Protein AF-X0X929-F1 (afdb_monomer_lite)

Sequence (253 aa):
LTIEPGTTLLMPEDGYFKVNGGGLIAQGTPSQPITFTRASAQPWGRIYYEANVDPSSHLSHVNLLGAGGPDGSLTISDVELGIMLDNLTITDNPNSAGVFTRSPFMQLRDSRIENNQEGVHFNLGGGGQLRRNIIQNNPVGGVLVTSNNPDTCVDAIGNYWGSPDGPVDSSNVEDACFNATTNAGGGDSVSDDVLYYPWLPNEFGILNDRSSLSPEPYWVPADGVHTATLIITARDGQGNPLQGKEIQIETNI

Structure (mmCIF, N/CA/C/O backbone):
data_AF-X0X929-F1
#
_entry.id   AF-X0X929-F1
#
loop_
_atom_site.group_PDB
_atom_site.id
_atom_site.type_symbol
_atom_site.label_atom_id
_atom_site.label_alt_id
_atom_site.label_comp_id
_atom_site.label_asym_id
_atom_site.label_entity_id
_atom_site.label_seq_id
_atom_site.pdbx_PDB_ins_code
_atom_site.Cartn_x
_atom_site.Cartn_y
_atom_site.Cartn_z
_atom_site.occupancy
_atom_site.B_iso_or_equiv
_atom_site.auth_seq_id
_atom_site.auth_comp_id
_atom_site.auth_asym_id
_atom_site.auth_atom_id
_atom_site.pdbx_PDB_model_num
ATOM 1 N N . LEU A 1 1 ? -6.144 7.667 19.070 1.00 93.94 1 LEU A N 1
ATOM 2 C CA . LEU A 1 1 ? -7.171 6.615 19.218 1.00 93.94 1 LEU A CA 1
ATOM 3 C C . LEU A 1 1 ? -6.486 5.267 19.101 1.00 93.94 1 LEU A C 1
ATOM 5 O O . LEU A 1 1 ? -5.692 5.096 18.186 1.00 93.94 1 LEU A O 1
ATOM 9 N N . THR A 1 2 ? -6.817 4.334 19.988 1.00 96.56 2 THR A N 1
ATOM 10 C CA . THR A 1 2 ? -6.406 2.930 19.874 1.00 96.56 2 THR A CA 1
ATOM 11 C C . THR A 1 2 ? -7.648 2.087 19.628 1.00 96.56 2 THR A C 1
ATOM 13 O O . THR A 1 2 ? -8.654 2.287 20.309 1.00 96.56 2 THR A O 1
ATOM 16 N N . ILE A 1 3 ? -7.594 1.185 18.651 1.00 97.44 3 ILE A N 1
ATOM 17 C CA . ILE A 1 3 ? -8.677 0.248 18.337 1.00 97.44 3 ILE A CA 1
ATOM 18 C C . ILE A 1 3 ? -8.257 -1.144 18.803 1.00 97.44 3 ILE A C 1
ATOM 20 O O . ILE A 1 3 ? -7.147 -1.586 18.517 1.00 97.44 3 ILE A O 1
ATOM 24 N N . GLU A 1 4 ? -9.141 -1.827 19.528 1.00 97.38 4 GLU A N 1
ATOM 25 C CA . GLU A 1 4 ? -8.857 -3.161 20.054 1.00 97.38 4 GLU A CA 1
ATOM 26 C C . GLU A 1 4 ? -8.843 -4.224 18.935 1.00 97.38 4 GLU A C 1
ATOM 28 O O . GLU A 1 4 ? -9.673 -4.155 18.017 1.00 97.38 4 GLU A O 1
ATOM 33 N N . PRO A 1 5 ? -7.953 -5.235 19.007 1.00 98.25 5 PRO A N 1
ATOM 34 C CA . PRO A 1 5 ? -7.945 -6.367 18.081 1.00 98.25 5 PRO A CA 1
ATOM 35 C C . PRO A 1 5 ? -9.324 -7.023 17.920 1.00 98.25 5 PRO A C 1
ATOM 37 O O . PRO A 1 5 ? -10.070 -7.182 18.884 1.00 98.25 5 PRO A O 1
ATOM 40 N N . GLY A 1 6 ? -9.659 -7.448 16.701 1.00 97.94 6 GLY A N 1
ATOM 41 C CA . GLY A 1 6 ? -10.940 -8.096 16.393 1.00 97.94 6 GLY A CA 1
ATOM 42 C C . GLY A 1 6 ? -12.131 -7.142 16.246 1.00 97.94 6 GLY A C 1
ATOM 43 O O . GLY A 1 6 ? -13.239 -7.592 15.951 1.00 97.94 6 GLY A O 1
ATOM 44 N N . THR A 1 7 ? -11.931 -5.833 16.421 1.00 98.75 7 THR A N 1
ATOM 45 C CA . THR A 1 7 ? -12.985 -4.835 16.203 1.00 98.75 7 THR A CA 1
ATOM 46 C C . THR A 1 7 ? -13.370 -4.763 14.725 1.00 98.75 7 THR A C 1
ATOM 48 O O . THR A 1 7 ? -12.508 -4.682 13.850 1.00 98.75 7 THR A O 1
ATOM 51 N N . THR A 1 8 ? -14.675 -4.727 14.441 1.00 98.62 8 THR A N 1
ATOM 52 C CA . THR A 1 8 ? -15.212 -4.393 13.113 1.00 98.62 8 THR A CA 1
ATOM 53 C C . THR A 1 8 ? -15.877 -3.022 13.156 1.00 98.62 8 THR A C 1
ATOM 55 O O . THR A 1 8 ? -16.805 -2.804 13.933 1.00 98.62 8 THR A O 1
ATOM 58 N N . LEU A 1 9 ? -15.415 -2.106 12.310 1.00 98.31 9 LEU A N 1
ATOM 59 C CA . LEU A 1 9 ? -15.978 -0.778 12.115 1.00 98.31 9 LEU A CA 1
ATOM 60 C C . LEU A 1 9 ? -16.815 -0.770 10.834 1.00 98.31 9 LEU A C 1
ATOM 62 O O . LEU A 1 9 ? -16.290 -0.958 9.735 1.00 98.31 9 LEU A O 1
ATOM 66 N N . LEU A 1 10 ? -18.122 -0.547 10.994 1.00 98.06 10 LEU A N 1
ATOM 67 C CA . LEU A 1 10 ? -19.057 -0.361 9.887 1.00 98.06 10 LEU A CA 1
ATOM 68 C C . LEU A 1 10 ? -19.089 1.118 9.500 1.00 98.06 10 LEU A C 1
ATOM 70 O O . LEU A 1 10 ? -19.590 1.960 10.247 1.00 98.06 10 LEU A O 1
ATOM 74 N N . MET A 1 11 ? -18.546 1.418 8.329 1.00 97.50 11 MET A N 1
ATOM 75 C CA . MET A 1 11 ? -18.397 2.768 7.806 1.00 97.50 11 MET A CA 1
ATOM 76 C C . MET A 1 11 ? -19.621 3.125 6.951 1.00 97.50 11 MET A C 1
ATOM 78 O O . MET A 1 11 ? -19.975 2.350 6.056 1.00 97.50 11 MET A O 1
ATOM 82 N N . PRO A 1 12 ? -20.303 4.258 7.205 1.00 96.94 12 PRO A N 1
ATOM 83 C CA . PRO A 1 12 ? -21.406 4.685 6.352 1.00 96.94 12 PRO A CA 1
ATOM 84 C C . PRO A 1 12 ? -20.899 5.028 4.944 1.00 96.94 12 PRO A C 1
ATOM 86 O O . PRO A 1 12 ? -19.705 5.258 4.750 1.00 96.94 12 PRO A O 1
ATOM 89 N N . GLU A 1 13 ? -21.819 5.080 3.981 1.00 96.12 13 GLU A N 1
ATOM 90 C CA . GLU A 1 13 ? -21.549 5.586 2.628 1.00 96.12 13 GLU A CA 1
ATOM 91 C C . GLU A 1 13 ? -20.819 6.934 2.703 1.00 96.12 13 GLU A C 1
ATOM 93 O O . GLU A 1 13 ? -21.198 7.798 3.499 1.00 96.12 13 GLU A O 1
ATOM 98 N N . ASP A 1 14 ? -19.719 7.053 1.955 1.00 94.25 14 ASP A N 1
ATOM 99 C CA . ASP A 1 14 ? -18.791 8.199 1.943 1.00 94.25 14 ASP A CA 1
ATOM 100 C C . ASP A 1 14 ? -18.163 8.583 3.300 1.00 94.25 14 ASP A C 1
ATOM 102 O O . ASP A 1 14 ? -17.361 9.517 3.395 1.00 94.25 14 ASP A O 1
ATOM 106 N N . GLY A 1 15 ? -18.463 7.845 4.370 1.00 96.06 15 GLY A N 1
ATOM 107 C CA . GLY A 1 15 ? -17.879 8.042 5.686 1.00 96.06 15 GLY A CA 1
ATOM 108 C C . GLY A 1 15 ? -16.388 7.741 5.669 1.00 96.06 15 GLY A C 1
ATOM 109 O O . GLY A 1 15 ? -15.966 6.676 5.220 1.00 96.06 15 GLY A O 1
ATOM 110 N N . TYR A 1 16 ? -15.576 8.656 6.191 1.00 95.50 16 TYR A N 1
ATOM 111 C CA . TYR A 1 16 ? -14.126 8.494 6.257 1.00 95.50 16 TYR A CA 1
ATOM 112 C C . TYR A 1 16 ? -13.598 8.748 7.667 1.00 95.50 16 TYR A C 1
ATOM 114 O O . TYR A 1 16 ? -14.178 9.497 8.454 1.00 95.50 16 TYR A O 1
ATOM 122 N N . PHE A 1 17 ? -12.475 8.110 7.981 1.00 94.56 17 PHE A N 1
ATOM 123 C CA . PHE A 1 17 ? -11.756 8.286 9.234 1.00 94.56 17 PHE A CA 1
ATOM 124 C C . PHE A 1 17 ? -10.570 9.219 8.986 1.00 94.56 17 PHE A C 1
ATOM 126 O O . PHE A 1 17 ? -9.640 8.844 8.279 1.00 94.56 17 PHE A O 1
ATOM 133 N N . LYS A 1 18 ? -10.592 10.438 9.535 1.00 95.00 18 LYS A N 1
ATOM 134 C CA . LYS A 1 18 ? -9.512 11.420 9.352 1.00 95.00 18 LYS A CA 1
ATOM 135 C C . LYS A 1 18 ? -8.637 11.522 10.597 1.00 95.00 18 LYS A C 1
ATOM 137 O O . LYS A 1 18 ? -9.145 11.789 11.683 1.00 95.00 18 LYS A O 1
ATOM 142 N N . VAL A 1 19 ? -7.330 11.375 10.413 1.00 94.56 19 VAL A N 1
ATOM 143 C CA . VAL A 1 19 ? -6.293 11.654 11.408 1.00 94.56 19 VAL A CA 1
ATOM 144 C C . VAL A 1 19 ? -5.600 12.943 10.982 1.00 94.56 19 VAL A C 1
ATOM 146 O O . VAL A 1 19 ? -4.870 12.961 10.000 1.00 94.56 19 VAL A O 1
ATOM 149 N N . ASN A 1 20 ? -5.886 14.032 11.688 1.00 91.12 20 ASN A N 1
ATOM 150 C CA . ASN A 1 20 ? -5.292 15.349 11.464 1.00 91.12 20 ASN A CA 1
ATOM 151 C C . ASN A 1 20 ? -4.931 15.923 12.831 1.00 91.12 20 ASN A C 1
ATOM 153 O O . ASN A 1 20 ? -5.806 16.406 13.557 1.00 91.12 20 ASN A O 1
ATOM 157 N N . GLY A 1 21 ? -3.665 15.765 13.211 1.00 84.94 21 GLY A N 1
ATOM 158 C CA . GLY A 1 21 ? -3.243 15.845 14.604 1.00 84.94 21 GLY A CA 1
ATOM 159 C C . GLY A 1 21 ? -3.587 14.583 15.411 1.00 84.94 21 GLY A C 1
ATOM 160 O O . GLY A 1 21 ? -4.662 13.993 15.277 1.00 84.94 21 GLY A O 1
ATOM 161 N N . GLY A 1 22 ? -2.669 14.179 16.292 1.00 90.12 22 GLY A N 1
ATOM 162 C CA . GLY A 1 22 ? -2.806 12.965 17.104 1.00 90.12 22 GLY A CA 1
ATOM 163 C C . GLY A 1 22 ? -2.548 11.689 16.299 1.00 90.12 22 GLY A C 1
ATOM 164 O O . GLY A 1 22 ? -2.009 11.745 15.198 1.00 90.12 22 GLY A O 1
ATOM 165 N N . GLY A 1 23 ? -2.901 10.527 16.855 1.00 92.56 23 GLY A N 1
ATOM 166 C CA . GLY A 1 23 ? -2.563 9.240 16.243 1.00 92.56 23 GLY A CA 1
ATOM 167 C C . GLY A 1 23 ? -3.696 8.234 16.154 1.00 92.56 23 GLY A C 1
ATOM 168 O O . GLY A 1 23 ? -4.664 8.292 16.919 1.00 92.56 23 GLY A O 1
ATOM 169 N N . LEU A 1 24 ? -3.542 7.279 15.241 1.00 95.12 24 LEU A N 1
ATOM 170 C CA . LEU A 1 24 ? -4.371 6.081 15.140 1.00 95.12 24 LEU A CA 1
ATOM 171 C C . LEU A 1 24 ? -3.476 4.851 15.264 1.00 95.12 24 LEU A C 1
ATOM 173 O O . LEU A 1 24 ? -2.628 4.610 14.410 1.00 95.12 24 LEU A O 1
ATOM 177 N N . ILE A 1 25 ? -3.716 4.080 16.320 1.00 95.12 25 ILE A N 1
ATOM 178 C CA . ILE A 1 25 ? -3.101 2.779 16.558 1.00 95.12 25 ILE A CA 1
ATOM 179 C C . ILE A 1 25 ? -4.179 1.723 16.319 1.00 95.12 25 ILE A C 1
ATOM 181 O O . ILE A 1 25 ? -5.114 1.594 17.115 1.00 95.12 25 ILE A O 1
ATOM 185 N N . ALA A 1 26 ? -4.064 0.984 15.219 1.00 96.94 26 ALA A N 1
ATOM 186 C CA . ALA A 1 26 ? -4.908 -0.172 14.936 1.00 96.94 26 ALA A CA 1
ATOM 187 C C . ALA A 1 26 ? -4.007 -1.394 14.766 1.00 96.94 26 ALA A C 1
ATOM 189 O O . ALA A 1 26 ? -3.496 -1.672 13.683 1.00 96.94 26 ALA A O 1
ATOM 190 N N . GLN A 1 27 ? -3.802 -2.098 15.874 1.00 95.56 27 GLN A N 1
ATOM 191 C CA . GLN A 1 27 ? -2.930 -3.258 15.952 1.00 95.56 27 GLN A CA 1
ATOM 192 C C . GLN A 1 27 ? -3.788 -4.497 16.198 1.00 95.56 27 GLN A C 1
ATOM 194 O O . GLN A 1 27 ? -4.103 -4.832 17.337 1.00 95.56 27 GLN A O 1
ATOM 199 N N . GLY A 1 28 ? -4.219 -5.146 15.120 1.00 96.31 28 GLY A N 1
ATOM 200 C CA . GLY A 1 28 ? -4.875 -6.444 15.177 1.00 96.31 28 GLY A CA 1
ATOM 201 C C . GLY A 1 28 ? -3.883 -7.579 15.436 1.00 96.31 28 GLY A C 1
ATOM 202 O O . GLY A 1 28 ? -2.702 -7.382 15.718 1.00 96.31 28 GLY A O 1
ATOM 203 N N . THR A 1 29 ? -4.364 -8.808 15.295 1.00 92.62 29 THR A N 1
ATOM 204 C CA . THR A 1 29 ? -3.517 -10.011 15.262 1.00 92.62 29 THR A CA 1
ATOM 205 C C . THR A 1 29 ? -3.945 -10.908 14.102 1.00 92.62 29 THR A C 1
ATOM 207 O O . THR A 1 29 ? -5.071 -10.755 13.625 1.00 92.62 29 THR A O 1
ATOM 210 N N . PRO A 1 30 ? -3.142 -11.907 13.686 1.00 89.12 30 PRO A N 1
ATOM 211 C CA . PRO A 1 30 ? -3.554 -12.842 12.638 1.00 89.12 30 PRO A CA 1
ATOM 212 C C . PRO A 1 30 ? -4.901 -13.533 12.910 1.00 89.12 30 PRO A C 1
ATOM 214 O O . PRO A 1 30 ? -5.651 -13.812 11.982 1.00 89.12 30 PRO A O 1
ATOM 217 N N . SER A 1 31 ? -5.225 -13.811 14.179 1.00 91.06 31 SER A N 1
ATOM 218 C CA . SER A 1 31 ? -6.491 -14.444 14.574 1.00 91.06 31 SER A CA 1
ATOM 219 C C . SER A 1 31 ? -7.605 -13.456 14.922 1.00 91.06 31 SER A C 1
ATOM 221 O O . SER A 1 31 ? -8.755 -13.865 15.060 1.00 91.06 31 SER A O 1
ATOM 223 N N . GLN A 1 32 ? -7.278 -12.178 15.115 1.00 96.00 32 GLN A N 1
ATOM 224 C CA . GLN A 1 32 ? -8.226 -11.114 15.452 1.00 96.00 32 GLN A CA 1
ATOM 225 C C . GLN A 1 32 ? -7.845 -9.828 14.702 1.00 96.00 32 GLN A C 1
ATOM 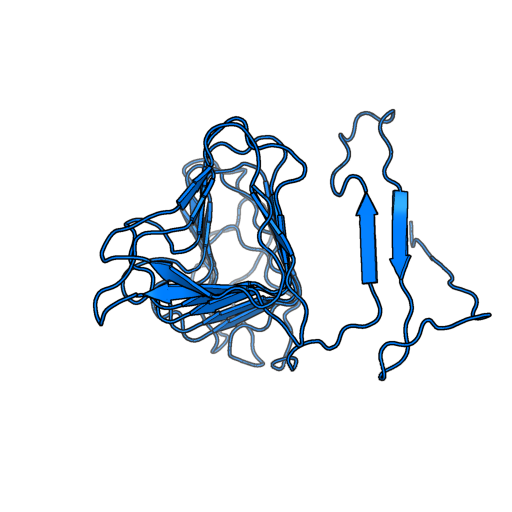227 O O . GLN A 1 32 ? -7.407 -8.855 15.330 1.00 96.00 32 GLN A O 1
ATOM 232 N N . PRO A 1 33 ? -7.955 -9.816 13.363 1.00 97.69 33 PRO A N 1
ATOM 233 C CA . PRO A 1 33 ? -7.686 -8.614 12.591 1.00 97.69 33 PRO A CA 1
ATOM 234 C C . PRO A 1 33 ? -8.730 -7.540 12.906 1.00 97.69 33 PRO A C 1
ATOM 236 O O . PRO A 1 33 ? -9.879 -7.846 13.237 1.00 97.69 33 PRO A O 1
ATOM 239 N N . ILE A 1 34 ? -8.340 -6.275 12.790 1.00 98.75 34 ILE A N 1
ATOM 240 C CA . ILE A 1 34 ? -9.286 -5.153 12.839 1.00 98.75 34 ILE A CA 1
ATOM 241 C C . ILE A 1 34 ? -9.852 -4.967 11.432 1.00 98.75 34 ILE A C 1
ATOM 243 O O . ILE A 1 34 ? -9.101 -4.998 10.464 1.00 98.75 34 ILE A O 1
ATOM 247 N N . THR A 1 35 ? -11.163 -4.787 11.288 1.00 98.69 35 THR A N 1
ATOM 248 C CA . THR A 1 35 ? -11.804 -4.662 9.967 1.00 98.69 35 THR A CA 1
ATOM 249 C C . THR A 1 35 ? -12.537 -3.337 9.833 1.00 98.69 35 THR A C 1
ATOM 251 O O . THR A 1 35 ? -13.427 -3.044 10.624 1.00 98.69 35 THR A O 1
ATOM 254 N N . PHE A 1 36 ? -12.208 -2.567 8.800 1.00 98.50 36 PHE A N 1
ATOM 255 C CA . PHE A 1 36 ? -12.994 -1.431 8.324 1.00 98.50 36 PHE A CA 1
ATOM 256 C C . PHE A 1 36 ? -13.742 -1.867 7.067 1.00 98.50 36 PHE A C 1
ATOM 258 O O . PHE A 1 36 ? -13.133 -2.337 6.103 1.00 98.50 36 PHE A O 1
ATOM 265 N N . THR A 1 37 ? -15.069 -1.750 7.077 1.00 97.94 37 THR A N 1
ATOM 266 C CA . THR A 1 37 ? -15.891 -2.170 5.939 1.00 97.94 37 THR A CA 1
ATOM 267 C C . THR A 1 37 ? -17.163 -1.345 5.807 1.00 97.94 37 THR A C 1
ATOM 269 O O . THR A 1 37 ? -17.609 -0.701 6.756 1.00 97.94 37 THR A O 1
ATOM 272 N N . ARG A 1 38 ? -17.760 -1.373 4.617 1.00 96.06 38 ARG A N 1
ATOM 273 C CA . ARG A 1 38 ? -19.027 -0.710 4.297 1.00 96.06 38 ARG A CA 1
ATOM 274 C C . ARG A 1 38 ? -20.179 -1.190 5.189 1.00 96.06 38 ARG A C 1
ATOM 276 O O . ARG A 1 38 ? -20.386 -2.384 5.389 1.00 96.06 38 ARG A O 1
ATOM 283 N N . ALA A 1 39 ? -20.972 -0.245 5.688 1.00 96.94 39 ALA A N 1
ATOM 284 C CA . ALA A 1 39 ? -22.215 -0.512 6.413 1.00 96.94 39 ALA A CA 1
ATOM 285 C C . ALA A 1 39 ? -23.395 -0.841 5.474 1.00 96.94 39 ALA A C 1
ATOM 287 O O . ALA A 1 39 ? -24.439 -1.310 5.928 1.00 96.94 39 ALA A O 1
ATOM 288 N N . SER A 1 40 ? -23.249 -0.571 4.173 1.00 94.75 40 SER A N 1
ATOM 289 C CA . SER A 1 40 ? -24.243 -0.830 3.127 1.00 94.75 40 SER A CA 1
ATOM 290 C C . SER A 1 40 ? -23.568 -1.431 1.884 1.00 94.75 40 SER A C 1
ATOM 292 O O . SER A 1 40 ? -22.405 -1.815 1.932 1.00 94.75 40 SER A O 1
ATOM 294 N N . ALA A 1 41 ? -24.283 -1.547 0.761 1.00 92.69 41 ALA A N 1
ATOM 295 C CA . ALA A 1 41 ? -23.668 -1.948 -0.506 1.00 92.69 41 ALA A CA 1
ATOM 296 C C . ALA A 1 41 ? -22.745 -0.863 -1.093 1.00 92.69 41 ALA A C 1
ATOM 298 O O . ALA A 1 41 ? -21.863 -1.193 -1.887 1.00 92.69 41 ALA A O 1
ATOM 299 N N . GLN A 1 42 ? -22.948 0.399 -0.706 1.00 94.38 42 GLN A N 1
ATOM 300 C CA . GLN A 1 42 ? -22.179 1.535 -1.206 1.00 94.38 42 GLN A CA 1
ATOM 301 C C . GLN A 1 42 ? -20.795 1.598 -0.554 1.00 94.38 42 GLN A C 1
ATOM 303 O O . GLN A 1 42 ? -20.649 1.172 0.597 1.00 94.38 42 GLN A O 1
ATOM 308 N N . PRO A 1 43 ? -19.779 2.096 -1.276 1.00 95.50 43 PRO A N 1
ATOM 309 C CA . PRO A 1 43 ? -18.445 2.230 -0.723 1.00 95.50 43 PRO A CA 1
ATOM 310 C C . PRO A 1 43 ? -18.412 3.249 0.419 1.00 95.50 43 PRO A C 1
ATOM 312 O O . PRO A 1 43 ? -19.164 4.224 0.448 1.00 95.50 43 PRO A O 1
ATOM 315 N N . TRP A 1 44 ? -17.511 3.020 1.369 1.00 96.69 44 TRP A N 1
ATOM 316 C CA . TRP A 1 44 ? -17.132 4.045 2.340 1.00 96.69 44 TRP A CA 1
ATOM 317 C C . TRP A 1 44 ? -15.995 4.905 1.781 1.00 96.69 44 TRP A C 1
ATOM 319 O O . TRP A 1 44 ? -15.430 4.596 0.737 1.00 96.69 44 TRP A O 1
ATOM 329 N N . GLY A 1 45 ? -15.652 5.996 2.462 1.00 96.56 45 GLY A N 1
ATOM 330 C CA . GLY A 1 45 ? -14.641 6.934 1.985 1.00 96.56 45 GLY A CA 1
ATOM 331 C C . GLY A 1 45 ? -13.225 6.356 2.040 1.00 96.56 45 GLY A C 1
ATOM 332 O O . GLY A 1 45 ? -12.730 5.797 1.067 1.00 96.56 45 GLY A O 1
ATOM 333 N N . ARG A 1 46 ? -12.530 6.575 3.160 1.00 97.25 46 ARG A N 1
ATOM 334 C CA . ARG A 1 46 ? -11.119 6.197 3.347 1.00 97.25 46 ARG A CA 1
ATOM 335 C C . ARG A 1 46 ? -10.669 6.325 4.797 1.00 97.25 46 ARG A C 1
ATOM 337 O O . ARG A 1 46 ? -11.325 6.998 5.596 1.00 97.25 46 ARG A O 1
ATOM 344 N N . ILE A 1 47 ? -9.522 5.748 5.132 1.00 97.56 47 ILE A N 1
ATOM 345 C CA . ILE A 1 47 ? -8.695 6.241 6.238 1.00 97.56 47 ILE A CA 1
ATOM 346 C C . ILE A 1 47 ? -7.771 7.308 5.654 1.00 97.56 47 ILE A C 1
ATOM 348 O O . ILE A 1 47 ? -7.084 7.062 4.668 1.00 97.56 47 ILE A O 1
ATOM 352 N N . TYR A 1 48 ? -7.781 8.503 6.236 1.00 96.94 48 TYR A N 1
ATOM 353 C CA . TYR A 1 48 ? -7.014 9.644 5.757 1.00 96.94 48 TYR A CA 1
ATOM 354 C C . TYR A 1 48 ? -6.081 10.165 6.849 1.00 96.94 48 TYR A C 1
ATOM 356 O O . TYR A 1 48 ? -6.537 10.820 7.787 1.00 96.94 48 TYR A O 1
ATOM 364 N N . TYR A 1 49 ? -4.788 9.883 6.706 1.00 96.00 49 TYR A N 1
ATOM 365 C CA . TYR A 1 49 ? -3.726 10.531 7.468 1.00 96.00 49 TYR A CA 1
ATOM 366 C C . TYR A 1 49 ? -3.336 11.845 6.780 1.00 96.00 49 TYR A C 1
ATOM 368 O O . TYR A 1 49 ? -2.987 11.849 5.601 1.00 96.00 49 TYR A O 1
ATOM 376 N N . GLU A 1 50 ? -3.421 12.946 7.520 1.00 92.44 50 GLU A N 1
ATOM 377 C CA . GLU A 1 50 ? -3.005 14.298 7.126 1.00 92.44 50 GLU A CA 1
ATOM 378 C C . GLU A 1 50 ? -1.907 14.794 8.089 1.00 92.44 50 GLU A C 1
ATOM 380 O O . GLU A 1 50 ? -1.571 14.098 9.040 1.00 92.44 50 GLU A O 1
ATOM 385 N N . ALA A 1 51 ? -1.360 15.992 7.880 1.00 89.00 51 ALA A N 1
ATOM 386 C CA . ALA A 1 51 ? -0.275 16.580 8.668 1.00 89.00 51 ALA A CA 1
ATOM 387 C C . ALA A 1 51 ? -0.376 16.415 10.205 1.00 89.00 51 ALA A C 1
ATOM 389 O O . ALA A 1 51 ? -1.453 16.393 10.809 1.00 89.00 51 ALA A O 1
ATOM 390 N N . ASN A 1 52 ? 0.793 16.411 10.858 1.00 88.00 52 ASN A N 1
ATOM 391 C CA . ASN A 1 52 ? 0.962 16.294 12.316 1.00 88.00 52 ASN A CA 1
ATOM 392 C C . ASN A 1 52 ? 0.454 14.966 12.915 1.00 88.00 52 ASN A C 1
ATOM 394 O O . ASN A 1 52 ? -0.069 14.943 14.034 1.00 88.00 52 ASN A O 1
ATOM 398 N N . VAL A 1 53 ? 0.599 13.862 12.176 1.00 91.12 53 VAL A N 1
ATOM 399 C CA . VAL A 1 53 ? 0.333 12.512 12.697 1.00 91.12 53 VAL A CA 1
ATOM 400 C C . VAL A 1 53 ? 1.312 12.189 13.821 1.00 91.12 53 VAL A C 1
ATOM 402 O O . VAL A 1 53 ? 2.518 12.384 13.691 1.00 91.12 53 VAL A O 1
ATOM 405 N N . ASP A 1 54 ? 0.786 11.665 14.923 1.00 90.06 54 ASP A N 1
ATOM 406 C CA . ASP A 1 54 ? 1.587 11.121 16.014 1.00 90.06 54 ASP A CA 1
ATOM 407 C C . ASP A 1 54 ? 2.456 9.961 15.487 1.00 90.06 54 ASP A C 1
ATOM 409 O O . ASP A 1 54 ? 1.894 9.028 14.898 1.00 90.06 54 ASP A O 1
ATOM 413 N N . PRO A 1 55 ? 3.783 9.973 15.719 1.00 87.75 55 PRO A N 1
ATOM 414 C CA . PRO A 1 55 ? 4.707 8.943 15.232 1.00 87.75 55 PRO A CA 1
ATOM 415 C C . PRO A 1 55 ? 4.368 7.516 15.674 1.00 87.75 55 PRO A C 1
ATOM 417 O O . PRO A 1 55 ? 4.803 6.561 15.043 1.00 87.75 55 PRO A O 1
ATOM 420 N N . SER A 1 56 ? 3.596 7.353 16.752 1.00 86.62 56 SER A N 1
ATOM 421 C CA . SER A 1 56 ? 3.123 6.041 17.207 1.00 86.62 56 SER A CA 1
ATOM 422 C C . SER A 1 56 ? 2.020 5.446 16.325 1.00 86.62 56 SER A C 1
ATOM 424 O O . SER A 1 56 ? 1.646 4.286 16.514 1.00 86.62 56 SER A O 1
ATOM 426 N N . SER A 1 57 ? 1.481 6.210 15.370 1.00 91.62 57 SER A N 1
ATOM 427 C CA . SER A 1 57 ? 0.432 5.743 14.466 1.00 91.62 57 SER A CA 1
ATOM 428 C C . SER A 1 57 ? 0.931 4.628 13.560 1.00 91.62 57 SER A C 1
ATOM 430 O O . SER A 1 57 ? 1.908 4.789 12.835 1.00 91.62 57 SER A O 1
ATOM 432 N N . HIS A 1 58 ? 0.211 3.513 13.561 1.00 91.19 58 HIS A N 1
ATOM 433 C CA . HIS A 1 58 ? 0.493 2.377 12.695 1.00 91.19 58 HIS A CA 1
ATOM 434 C C . HIS A 1 58 ? -0.770 1.544 12.481 1.00 91.19 58 HIS A C 1
ATOM 436 O O . HIS A 1 58 ? -1.676 1.514 13.326 1.00 91.19 58 HIS A O 1
ATOM 442 N N . LEU A 1 59 ? -0.805 0.855 11.341 1.00 96.94 59 LEU A N 1
ATOM 443 C CA . LEU A 1 59 ? -1.806 -0.157 11.026 1.00 96.94 59 LEU A CA 1
ATOM 444 C C . LEU A 1 59 ? -1.091 -1.504 10.897 1.00 96.94 59 LEU A C 1
ATOM 446 O O . LEU A 1 59 ? -0.209 -1.650 10.054 1.00 96.94 59 LEU A O 1
ATOM 450 N N . SER A 1 60 ? -1.494 -2.469 11.721 1.00 95.94 60 SER A N 1
ATOM 451 C CA . SER A 1 60 ? -0.984 -3.841 11.703 1.00 95.94 60 SER A CA 1
ATOM 452 C C . SER A 1 60 ? -2.148 -4.824 11.769 1.00 95.94 60 SER A C 1
ATOM 454 O O . SER A 1 60 ? -3.024 -4.671 12.624 1.00 95.94 60 SER A O 1
ATOM 456 N N . HIS A 1 61 ? -2.189 -5.827 10.886 1.00 96.31 61 HIS A N 1
ATOM 457 C CA . HIS A 1 61 ? -3.288 -6.808 10.817 1.00 96.31 61 HIS A CA 1
ATOM 458 C C . HIS A 1 61 ? -4.671 -6.145 10.675 1.00 96.31 61 HIS A C 1
ATOM 460 O O . HIS A 1 61 ? -5.600 -6.411 11.452 1.00 96.31 61 HIS A O 1
ATOM 466 N N . VAL A 1 62 ? -4.795 -5.256 9.686 1.00 98.44 62 VAL A N 1
ATOM 467 C CA . VAL A 1 62 ? -6.027 -4.508 9.399 1.00 98.44 62 VAL A CA 1
ATOM 468 C C . VAL A 1 62 ? -6.570 -4.864 8.016 1.00 98.44 62 VAL A C 1
ATOM 470 O O . VAL A 1 62 ? -5.835 -4.895 7.033 1.00 98.44 62 VAL A O 1
ATOM 473 N N . ASN A 1 63 ? -7.881 -5.076 7.937 1.00 98.50 63 ASN A N 1
ATOM 474 C CA . ASN A 1 63 ? -8.611 -5.269 6.691 1.00 98.50 63 ASN A CA 1
ATOM 475 C C . ASN A 1 63 ? -9.322 -3.966 6.306 1.00 98.50 63 ASN A C 1
ATOM 477 O O . ASN A 1 63 ? -10.147 -3.470 7.077 1.00 98.50 63 ASN A O 1
ATOM 481 N N . LEU A 1 64 ? -9.036 -3.438 5.118 1.00 98.25 64 LEU A N 1
ATOM 482 C CA . LEU A 1 64 ? -9.723 -2.303 4.505 1.00 98.25 64 LEU A CA 1
ATOM 483 C C . LEU A 1 64 ? -10.507 -2.813 3.296 1.00 98.25 64 LEU A C 1
ATOM 485 O O . LEU A 1 64 ? -9.925 -3.140 2.262 1.00 98.25 64 LEU A O 1
ATOM 489 N N . LEU A 1 65 ? -11.826 -2.928 3.456 1.00 97.69 65 LEU A N 1
ATOM 490 C CA . LEU A 1 65 ? -12.691 -3.618 2.497 1.00 97.69 65 LEU A CA 1
ATOM 491 C C . LEU A 1 65 ? -13.751 -2.668 1.940 1.00 97.69 65 LEU A C 1
ATOM 493 O O . LEU A 1 65 ? -14.553 -2.127 2.711 1.00 97.69 65 LEU A O 1
ATOM 497 N N . GLY A 1 66 ? -13.828 -2.516 0.619 1.00 96.38 66 GLY A N 1
ATOM 498 C CA . GLY A 1 66 ? -14.963 -1.835 -0.011 1.00 96.38 66 GLY A CA 1
ATOM 499 C C . GLY A 1 66 ? -14.971 -0.313 0.135 1.00 96.38 66 GLY A C 1
ATOM 500 O O . GLY A 1 66 ? -16.052 0.256 0.305 1.00 96.38 66 GLY A O 1
ATOM 501 N N . ALA A 1 67 ? -13.809 0.341 0.161 1.00 96.38 67 ALA A N 1
ATOM 502 C CA . ALA A 1 67 ? -13.723 1.799 0.128 1.00 96.38 67 ALA A CA 1
ATOM 503 C C . ALA A 1 67 ? -13.862 2.326 -1.314 1.00 96.38 67 ALA A C 1
ATOM 505 O O . ALA A 1 67 ? -13.841 1.577 -2.290 1.00 96.38 67 ALA A O 1
ATOM 506 N N . GLY A 1 68 ? -14.031 3.636 -1.452 1.00 90.25 68 GLY A N 1
ATOM 507 C CA . GLY A 1 68 ? -14.214 4.298 -2.743 1.00 90.25 68 GLY A CA 1
ATOM 508 C C . GLY A 1 68 ? -13.965 5.800 -2.695 1.00 90.25 68 GLY A C 1
ATOM 509 O O . GLY A 1 68 ? -14.515 6.534 -3.512 1.00 90.25 68 GLY A O 1
ATOM 510 N N . GLY A 1 69 ? -13.179 6.267 -1.721 1.00 86.94 69 GLY A N 1
ATOM 511 C CA . GLY A 1 69 ? -12.721 7.651 -1.655 1.00 86.94 69 GLY A CA 1
ATOM 512 C C . GLY A 1 69 ? -11.938 8.066 -2.911 1.00 86.94 69 GLY A C 1
ATOM 513 O O . GLY A 1 69 ? -11.463 7.216 -3.655 1.00 86.94 69 GLY A O 1
ATOM 514 N N . PRO A 1 70 ? -11.760 9.375 -3.147 1.00 88.88 70 PRO A N 1
ATOM 515 C CA . PRO A 1 70 ? -11.311 9.907 -4.440 1.00 88.88 70 PRO A CA 1
ATOM 516 C C . PRO A 1 70 ? -9.869 9.561 -4.841 1.00 88.88 70 PRO A C 1
ATOM 518 O O . PRO A 1 70 ? -9.518 9.758 -5.997 1.00 88.88 70 PRO A O 1
ATOM 521 N N . ASP A 1 71 ? -9.042 9.097 -3.900 1.00 93.69 71 ASP A N 1
ATOM 522 C CA . ASP A 1 71 ? -7.621 8.808 -4.125 1.00 93.69 71 ASP A CA 1
ATOM 523 C C . ASP A 1 71 ? -7.332 7.321 -3.849 1.00 93.69 71 ASP A C 1
ATOM 525 O O . ASP A 1 71 ? -7.012 6.552 -4.752 1.00 93.69 71 ASP A O 1
ATOM 529 N N . GLY A 1 72 ? -7.525 6.883 -2.600 1.00 95.25 72 GLY A N 1
ATOM 530 C CA . GLY A 1 72 ? -7.407 5.479 -2.216 1.00 95.25 72 GLY A CA 1
ATOM 531 C C . GLY A 1 72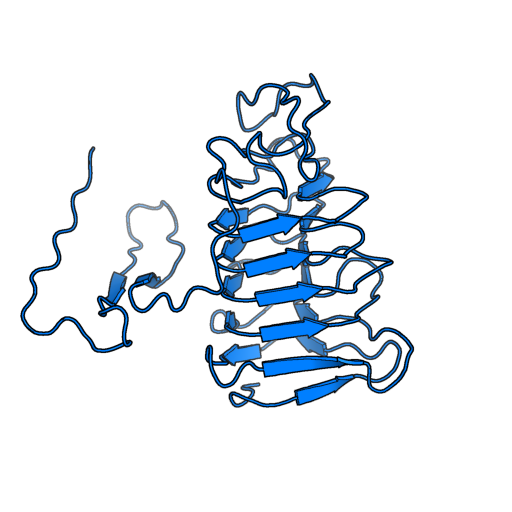 ? -8.037 5.159 -0.864 1.00 95.25 72 GLY A C 1
ATOM 532 O O . GLY A 1 72 ? -8.320 6.068 -0.074 1.00 95.25 72 GLY A O 1
ATOM 533 N N . SER A 1 73 ? -8.233 3.866 -0.587 1.00 96.94 73 SER A N 1
ATOM 534 C CA . SER A 1 73 ? -8.850 3.378 0.663 1.00 96.94 73 SER A CA 1
ATOM 535 C C . SER A 1 73 ? -8.068 3.796 1.913 1.00 96.94 73 SER A C 1
ATOM 537 O O . SER A 1 73 ? -8.647 4.118 2.955 1.00 96.94 73 SER A O 1
ATOM 539 N N . LEU A 1 74 ? -6.744 3.863 1.774 1.00 97.56 74 LEU A N 1
ATOM 540 C CA . LEU A 1 74 ? -5.815 4.457 2.714 1.00 97.56 74 LEU A CA 1
ATOM 541 C C . LEU A 1 74 ? -5.096 5.602 2.004 1.00 97.56 74 LEU A C 1
ATOM 543 O O . LEU A 1 74 ? -4.341 5.380 1.064 1.00 97.56 74 LEU A O 1
ATOM 547 N N . THR A 1 75 ? -5.346 6.830 2.444 1.00 97.38 75 THR A N 1
ATOM 548 C CA . THR A 1 75 ? -4.689 8.035 1.932 1.00 97.38 75 THR A CA 1
ATOM 549 C C . THR A 1 75 ? -3.736 8.582 2.985 1.00 97.38 75 THR A C 1
ATOM 551 O O . THR A 1 75 ? -4.134 8.779 4.135 1.00 97.38 75 THR A O 1
ATOM 554 N N . ILE A 1 76 ? -2.497 8.858 2.588 1.00 96.00 76 ILE A N 1
ATOM 555 C CA . ILE A 1 76 ? -1.448 9.383 3.461 1.00 96.00 76 ILE A CA 1
ATOM 556 C C . ILE A 1 76 ? -0.869 10.642 2.809 1.00 96.00 76 ILE A C 1
ATOM 558 O O . ILE A 1 76 ? -0.191 10.571 1.786 1.00 96.00 76 ILE A O 1
ATOM 562 N N . SER A 1 77 ? -1.140 11.801 3.399 1.00 93.94 77 SER A N 1
ATOM 563 C CA . SER A 1 77 ? -0.666 13.093 2.899 1.00 93.94 77 SER A CA 1
ATOM 564 C C . SER A 1 77 ? 0.065 13.848 3.999 1.00 93.94 77 SER A C 1
ATOM 566 O O . SER A 1 77 ? -0.413 13.907 5.130 1.00 93.94 77 SER A O 1
ATOM 568 N N . ASP A 1 78 ? 1.196 14.460 3.652 1.00 89.06 78 ASP A N 1
ATOM 569 C CA . ASP A 1 78 ? 1.937 15.386 4.518 1.00 89.06 78 ASP A CA 1
ATOM 570 C C . ASP A 1 78 ? 2.366 14.783 5.874 1.00 89.06 78 ASP A C 1
ATOM 572 O O . ASP A 1 78 ? 2.454 15.468 6.894 1.00 89.06 78 ASP A O 1
ATOM 576 N N . VAL A 1 79 ? 2.648 13.477 5.893 1.00 89.25 79 VAL A N 1
ATOM 577 C CA . VAL A 1 79 ? 3.180 12.768 7.065 1.00 89.25 79 VAL A CA 1
ATOM 578 C C . VAL A 1 79 ? 4.706 12.781 7.008 1.00 89.25 79 VAL A C 1
ATOM 580 O O . VAL A 1 79 ? 5.321 11.949 6.345 1.00 89.25 79 VAL A O 1
ATOM 583 N N . GLU A 1 80 ? 5.318 13.738 7.705 1.00 82.94 80 GLU A N 1
ATOM 584 C CA . GLU A 1 80 ? 6.763 14.014 7.621 1.00 82.94 80 GLU A CA 1
ATOM 585 C C . GLU A 1 80 ? 7.647 12.863 8.115 1.00 82.94 80 GLU A C 1
ATOM 587 O O . GLU A 1 80 ? 8.679 12.573 7.518 1.00 82.94 80 GLU A O 1
ATOM 592 N N . LEU A 1 81 ? 7.241 12.189 9.195 1.00 81.19 81 LEU A N 1
ATOM 593 C CA . LEU A 1 81 ? 8.039 11.140 9.847 1.00 81.19 81 LEU A CA 1
ATOM 594 C C . LEU A 1 81 ? 7.751 9.740 9.277 1.00 81.19 81 LEU A C 1
ATOM 596 O O . LEU A 1 81 ? 8.228 8.738 9.811 1.00 81.19 81 LEU A O 1
ATOM 600 N N . GLY A 1 82 ? 6.966 9.689 8.198 1.00 83.69 82 GLY A N 1
ATOM 601 C CA . GLY A 1 82 ? 6.466 8.476 7.572 1.00 83.69 82 GLY A CA 1
ATOM 602 C C . GLY A 1 82 ? 5.431 7.722 8.405 1.00 83.69 82 GLY A C 1
ATOM 603 O O . GLY A 1 82 ? 5.067 8.109 9.514 1.00 83.69 82 GLY A O 1
ATOM 604 N N . ILE A 1 83 ? 4.923 6.634 7.832 1.00 88.75 83 ILE A N 1
ATOM 605 C CA . ILE A 1 83 ? 3.988 5.722 8.493 1.00 88.75 83 ILE A CA 1
ATOM 606 C C . ILE A 1 83 ? 4.339 4.278 8.147 1.00 88.75 83 ILE A C 1
ATOM 608 O O . ILE A 1 83 ? 4.769 3.979 7.027 1.00 88.75 83 ILE A O 1
ATOM 612 N N . MET A 1 84 ? 4.160 3.393 9.126 1.00 85.69 84 MET A N 1
ATOM 613 C CA . MET A 1 84 ? 4.363 1.958 8.972 1.00 85.69 84 MET A CA 1
ATOM 614 C C . MET A 1 84 ? 3.027 1.247 8.814 1.00 85.69 84 MET A C 1
ATOM 616 O O . MET A 1 84 ? 2.103 1.421 9.615 1.00 85.69 84 MET A O 1
ATOM 620 N N . LEU A 1 85 ? 2.963 0.433 7.769 1.00 95.00 85 LEU A N 1
ATOM 621 C CA . LEU A 1 85 ? 1.820 -0.380 7.407 1.00 95.00 85 LEU A CA 1
ATOM 622 C C . LEU A 1 85 ? 2.292 -1.824 7.267 1.00 95.00 85 LEU A C 1
ATOM 624 O O . LEU A 1 85 ? 3.180 -2.118 6.460 1.00 95.00 85 LEU A O 1
ATOM 628 N N . ASP A 1 86 ? 1.714 -2.731 8.043 1.00 93.38 86 ASP A N 1
ATOM 629 C CA . ASP A 1 86 ? 2.082 -4.140 7.982 1.00 93.38 86 ASP A CA 1
ATOM 630 C C . ASP A 1 86 ? 0.869 -5.066 8.053 1.00 93.38 86 ASP A C 1
ATOM 632 O O . ASP A 1 86 ? -0.126 -4.781 8.716 1.00 93.38 86 ASP A O 1
ATOM 636 N N . ASN A 1 87 ? 0.948 -6.206 7.368 1.00 94.25 87 ASN A N 1
ATOM 637 C CA . ASN A 1 87 ? -0.097 -7.230 7.411 1.00 94.25 87 ASN A CA 1
ATOM 638 C C . ASN A 1 87 ? -1.498 -6.695 7.076 1.00 94.25 87 ASN A C 1
ATOM 640 O O . ASN A 1 87 ? -2.491 -7.063 7.710 1.00 94.25 87 ASN A O 1
ATOM 644 N N . LEU A 1 88 ? -1.586 -5.799 6.097 1.00 97.81 88 LEU A N 1
ATOM 645 C CA . LEU A 1 88 ? -2.853 -5.240 5.656 1.00 97.81 88 LEU A CA 1
ATOM 646 C C . LEU A 1 88 ? -3.498 -6.132 4.601 1.00 97.81 88 LEU A C 1
ATOM 648 O O . LEU A 1 88 ? -2.811 -6.700 3.756 1.00 97.81 88 LEU A O 1
ATOM 652 N N . THR A 1 89 ? -4.825 -6.206 4.612 1.00 97.88 89 THR A N 1
ATOM 653 C CA . THR A 1 89 ? -5.603 -6.675 3.459 1.00 97.88 89 THR A CA 1
ATOM 654 C C . THR A 1 89 ? -6.400 -5.501 2.925 1.00 97.88 89 THR A C 1
ATOM 656 O O . THR A 1 89 ? -7.296 -5.008 3.607 1.00 97.88 89 THR A O 1
ATOM 659 N N . ILE A 1 90 ? -6.066 -5.037 1.727 1.00 98.38 90 ILE A N 1
ATOM 660 C CA . ILE A 1 90 ? -6.696 -3.888 1.082 1.00 98.38 90 ILE A CA 1
ATOM 661 C C . ILE A 1 90 ? -7.305 -4.359 -0.229 1.00 98.38 90 ILE A C 1
ATOM 663 O O . ILE A 1 90 ? -6.584 -4.706 -1.169 1.00 98.38 90 ILE A O 1
ATOM 667 N N . THR A 1 91 ? -8.635 -4.416 -0.268 1.00 98.00 91 THR A N 1
ATOM 668 C CA . THR A 1 91 ? -9.338 -4.994 -1.411 1.00 98.00 91 THR A CA 1
ATOM 669 C C . THR A 1 91 ? -10.736 -4.433 -1.625 1.00 98.00 91 THR A C 1
ATOM 671 O O . THR A 1 91 ? -11.301 -3.751 -0.764 1.00 98.00 91 THR A O 1
ATOM 674 N N . ASP A 1 92 ? -11.287 -4.750 -2.794 1.00 95.69 92 ASP A N 1
ATOM 675 C CA . ASP A 1 92 ? -12.598 -4.333 -3.275 1.00 95.69 92 ASP A CA 1
ATOM 676 C C . ASP A 1 92 ? -12.746 -2.807 -3.342 1.00 95.69 92 ASP A C 1
ATOM 678 O O . ASP A 1 92 ? -13.787 -2.265 -2.977 1.00 95.69 92 ASP A O 1
ATOM 682 N N . ASN A 1 93 ? -11.715 -2.102 -3.819 1.00 94.62 93 ASN A N 1
ATOM 683 C CA . ASN A 1 93 ? -11.741 -0.648 -4.014 1.00 94.62 93 ASN A CA 1
ATOM 684 C C . ASN A 1 93 ? -11.833 -0.318 -5.520 1.00 94.62 93 ASN A C 1
ATOM 686 O O . ASN A 1 93 ? -10.831 0.044 -6.137 1.00 94.62 93 ASN A O 1
ATOM 690 N N . PRO A 1 94 ? -13.008 -0.474 -6.166 1.00 83.00 94 PRO A N 1
ATOM 691 C CA . PRO A 1 94 ? -13.118 -0.511 -7.629 1.00 83.00 94 PRO A CA 1
ATOM 692 C C . PRO A 1 94 ? -12.874 0.832 -8.330 1.00 83.00 94 PRO A C 1
ATOM 694 O O . PRO A 1 94 ? -12.704 0.849 -9.546 1.00 83.00 94 PRO A O 1
ATOM 697 N N . ASN A 1 95 ? -12.892 1.944 -7.590 1.00 90.44 95 ASN A N 1
ATOM 698 C CA . ASN A 1 95 ? -12.819 3.302 -8.143 1.00 90.44 95 ASN A CA 1
ATOM 699 C C . ASN A 1 95 ? -11.606 4.098 -7.634 1.00 90.44 95 ASN A C 1
ATOM 701 O O . ASN A 1 95 ? -11.589 5.319 -7.774 1.00 90.44 95 ASN A O 1
ATOM 705 N N . SER A 1 96 ? -10.662 3.448 -6.949 1.00 94.94 96 SER A N 1
ATOM 706 C CA . SER A 1 96 ? -9.541 4.132 -6.305 1.00 94.94 96 SER A CA 1
ATOM 707 C C . SER A 1 96 ? -8.355 3.198 -6.090 1.00 94.94 96 SER A C 1
ATOM 709 O O . SER A 1 96 ? -8.486 1.973 -6.184 1.00 94.94 96 SER A O 1
ATOM 711 N N . ALA A 1 97 ? -7.208 3.762 -5.717 1.00 97.88 97 ALA A N 1
ATOM 712 C CA . ALA A 1 97 ? -6.076 2.967 -5.272 1.00 97.88 97 ALA A CA 1
ATOM 713 C C . ALA A 1 97 ? -6.394 2.210 -3.968 1.00 97.88 97 ALA A C 1
ATOM 715 O O . ALA A 1 97 ? -7.238 2.625 -3.160 1.00 97.88 97 ALA A O 1
ATOM 716 N N . GLY A 1 98 ? -5.684 1.113 -3.717 1.00 98.25 98 GLY A N 1
ATOM 717 C CA . GLY A 1 98 ? -5.642 0.505 -2.394 1.00 98.25 98 GLY A CA 1
ATOM 718 C C . GLY A 1 98 ? -5.005 1.477 -1.401 1.00 98.25 98 GLY A C 1
ATOM 719 O O . GLY A 1 98 ? -5.635 1.884 -0.420 1.00 98.25 98 GLY A O 1
ATOM 720 N N . VAL A 1 99 ? -3.784 1.913 -1.705 1.00 98.25 99 VAL A N 1
ATOM 721 C CA . VAL A 1 99 ? -3.048 2.922 -0.937 1.00 98.25 99 VAL A CA 1
ATOM 722 C C . VAL A 1 99 ? -2.674 4.086 -1.841 1.00 98.25 99 VAL A C 1
ATOM 724 O O . VAL A 1 99 ? -2.164 3.878 -2.933 1.00 98.25 99 VAL A O 1
ATOM 727 N N . PHE A 1 100 ? -2.878 5.308 -1.367 1.00 97.62 100 PHE A N 1
ATOM 728 C CA . PHE A 1 100 ? -2.434 6.526 -2.029 1.00 97.62 100 PHE A CA 1
ATOM 729 C C . PHE A 1 100 ? -1.562 7.336 -1.075 1.00 97.62 100 PHE A C 1
ATOM 731 O O . PHE A 1 100 ? -1.956 7.579 0.069 1.00 97.62 100 PHE A O 1
ATOM 738 N N . THR A 1 101 ? -0.402 7.800 -1.534 1.00 95.62 101 THR A N 1
ATOM 739 C CA . THR A 1 101 ? 0.502 8.603 -0.711 1.00 95.62 101 THR A CA 1
ATOM 740 C C . THR A 1 101 ? 1.094 9.793 -1.454 1.00 95.62 101 THR A C 1
ATOM 742 O O . THR A 1 101 ? 1.510 9.697 -2.606 1.00 95.62 101 THR A O 1
ATOM 745 N N . ARG A 1 102 ? 1.156 10.924 -0.750 1.00 94.19 102 ARG A N 1
ATOM 746 C CA . ARG A 1 102 ? 1.968 12.103 -1.096 1.00 94.19 102 ARG A CA 1
ATOM 747 C C . ARG A 1 102 ? 3.066 12.364 -0.069 1.00 94.19 102 ARG A C 1
ATOM 749 O O . ARG A 1 102 ? 3.794 13.343 -0.171 1.00 94.19 102 ARG A O 1
ATOM 756 N N . SER A 1 103 ? 3.155 11.520 0.954 1.00 91.06 103 SER A N 1
ATOM 757 C CA . SER A 1 103 ? 4.152 11.662 2.005 1.00 91.06 103 SER A CA 1
ATOM 758 C C . SER A 1 103 ? 5.530 11.238 1.508 1.00 91.06 103 SER A C 1
ATOM 760 O O . SER A 1 103 ? 5.626 10.272 0.747 1.00 91.06 103 SER A O 1
ATOM 762 N N . PRO A 1 104 ? 6.603 11.901 1.974 1.00 87.50 104 PRO A N 1
ATOM 763 C CA . PRO A 1 104 ? 7.963 11.656 1.490 1.00 87.50 104 PRO A CA 1
ATOM 764 C C . PRO A 1 104 ? 8.435 10.221 1.745 1.00 87.50 104 PRO A C 1
ATOM 766 O O . PRO A 1 104 ? 9.308 9.725 1.039 1.00 87.50 104 PRO A O 1
ATOM 769 N N . PHE A 1 105 ? 7.858 9.546 2.743 1.00 87.38 105 PHE A N 1
ATOM 770 C CA . PHE A 1 105 ? 8.166 8.157 3.035 1.00 87.38 105 PHE A CA 1
ATOM 771 C C . PHE A 1 105 ? 6.949 7.398 3.575 1.00 87.38 105 PHE A C 1
ATOM 773 O O . PHE A 1 105 ? 6.268 7.847 4.496 1.00 87.38 105 PHE A O 1
ATOM 780 N N . MET A 1 106 ? 6.712 6.204 3.044 1.00 92.12 106 MET A N 1
ATOM 781 C CA . MET A 1 106 ? 5.794 5.202 3.583 1.00 92.12 106 MET A CA 1
ATOM 782 C C . MET A 1 106 ? 6.466 3.834 3.513 1.00 92.12 106 MET A C 1
ATOM 784 O O . MET A 1 106 ? 7.085 3.500 2.502 1.00 92.12 106 MET A O 1
ATOM 788 N N . GLN A 1 107 ? 6.289 3.012 4.545 1.00 91.94 107 GLN A N 1
ATOM 789 C CA . GLN A 1 107 ? 6.583 1.589 4.439 1.00 91.94 107 GLN A CA 1
ATOM 790 C C . GLN A 1 107 ? 5.291 0.776 4.411 1.00 91.94 107 GLN A C 1
ATOM 792 O O . GLN A 1 107 ? 4.459 0.908 5.306 1.00 91.94 107 GLN A O 1
ATOM 797 N N . LEU A 1 108 ? 5.181 -0.119 3.430 1.00 96.12 108 LEU A N 1
ATOM 798 C CA . LEU A 1 108 ? 4.133 -1.133 3.361 1.00 96.12 108 LEU A CA 1
ATOM 799 C C . LEU A 1 108 ? 4.756 -2.515 3.201 1.00 96.12 108 LEU A C 1
ATOM 801 O O . LEU A 1 108 ? 5.493 -2.775 2.244 1.00 96.12 108 LEU A O 1
ATOM 805 N N . ARG A 1 109 ? 4.461 -3.417 4.133 1.00 93.88 109 ARG A N 1
ATOM 806 C CA . ARG A 1 109 ? 5.019 -4.768 4.096 1.00 93.88 109 ARG A CA 1
ATOM 807 C C . ARG A 1 109 ? 4.037 -5.855 4.469 1.00 93.88 109 ARG A C 1
ATOM 809 O O . ARG A 1 109 ? 3.040 -5.597 5.140 1.00 93.88 109 ARG A O 1
ATOM 816 N N . ASP A 1 110 ? 4.358 -7.082 4.076 1.00 92.44 110 ASP A N 1
ATOM 817 C CA . ASP A 1 110 ? 3.641 -8.292 4.495 1.00 92.44 110 ASP A CA 1
ATOM 818 C C . ASP A 1 110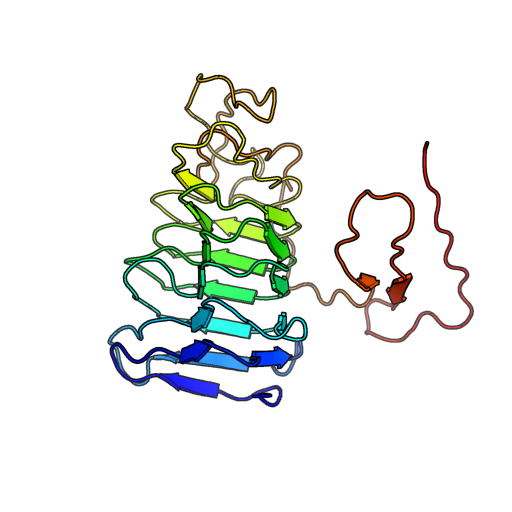 ? 2.129 -8.218 4.197 1.00 92.44 110 ASP A C 1
ATOM 820 O O . ASP A 1 110 ? 1.319 -8.822 4.892 1.00 92.44 110 ASP A O 1
ATOM 824 N N . SER A 1 111 ? 1.735 -7.427 3.194 1.00 96.94 111 SER A N 1
ATOM 825 C CA . SER A 1 111 ? 0.345 -7.041 2.941 1.00 96.94 111 SER A CA 1
ATOM 826 C C . SER A 1 111 ? -0.184 -7.604 1.622 1.00 96.94 111 SER A C 1
ATOM 828 O O . SER A 1 111 ? 0.573 -7.966 0.721 1.00 96.94 111 SER A O 1
ATOM 830 N N . ARG A 1 112 ? -1.509 -7.660 1.494 1.00 97.38 112 ARG A N 1
ATOM 831 C CA . ARG A 1 112 ? -2.233 -8.072 0.291 1.00 97.38 112 ARG A CA 1
ATOM 832 C C . ARG A 1 112 ? -3.052 -6.898 -0.234 1.00 97.38 112 ARG A C 1
ATOM 834 O O . ARG A 1 112 ? -3.919 -6.385 0.469 1.00 97.38 112 ARG A O 1
ATOM 841 N N . ILE A 1 113 ? -2.744 -6.467 -1.450 1.00 98.00 113 ILE A N 1
ATOM 842 C CA . ILE A 1 113 ? -3.317 -5.302 -2.117 1.00 98.00 113 ILE A CA 1
ATOM 843 C C . ILE A 1 113 ? -3.864 -5.776 -3.460 1.00 98.00 113 ILE A C 1
ATOM 845 O O . ILE A 1 113 ? -3.132 -5.905 -4.442 1.00 98.00 113 ILE A O 1
ATOM 849 N N . GLU A 1 114 ? -5.151 -6.103 -3.482 1.00 96.88 114 GLU A N 1
ATOM 850 C CA . GLU A 1 114 ? -5.760 -6.776 -4.628 1.00 96.88 114 GLU A CA 1
ATOM 851 C C . GLU A 1 114 ? -7.167 -6.295 -4.945 1.00 96.88 114 GLU A C 1
ATOM 853 O O . GLU A 1 114 ? -7.882 -5.849 -4.053 1.00 96.88 114 GLU A O 1
ATOM 858 N N . ASN A 1 115 ? -7.605 -6.448 -6.195 1.00 97.38 115 ASN A N 1
ATOM 859 C CA . ASN A 1 115 ? -8.950 -6.062 -6.644 1.00 97.38 115 ASN A CA 1
ATOM 860 C C . ASN A 1 115 ? -9.289 -4.589 -6.339 1.00 97.38 115 ASN A C 1
ATOM 862 O O . ASN A 1 115 ? -10.427 -4.244 -6.009 1.00 97.38 115 ASN A O 1
ATOM 866 N N . ASN A 1 116 ? -8.286 -3.719 -6.419 1.00 97.94 116 ASN A N 1
ATOM 867 C CA . ASN A 1 116 ? -8.453 -2.268 -6.397 1.00 97.94 116 ASN A CA 1
ATOM 868 C C . ASN A 1 116 ? -8.333 -1.747 -7.827 1.00 97.94 116 ASN A C 1
ATOM 870 O O . ASN A 1 116 ? -7.957 -2.511 -8.707 1.00 97.94 116 ASN A O 1
ATOM 874 N N . GLN A 1 117 ? -8.612 -0.472 -8.092 1.00 96.75 117 GLN A N 1
ATOM 875 C CA . GLN A 1 117 ? -8.293 0.093 -9.407 1.00 96.75 117 GLN A CA 1
ATOM 876 C C . GLN A 1 117 ? -6.771 0.105 -9.631 1.00 96.75 117 GLN A C 1
ATOM 878 O O . GLN A 1 117 ? -6.283 -0.365 -10.659 1.00 96.75 117 GLN A O 1
ATOM 883 N N . GLU A 1 118 ? -6.045 0.584 -8.623 1.00 97.75 118 GLU A N 1
ATOM 884 C CA . GLU A 1 118 ? -4.584 0.621 -8.541 1.00 97.75 118 GLU A CA 1
ATOM 885 C C . GLU A 1 118 ? -4.143 -0.002 -7.212 1.00 97.75 118 GLU A C 1
ATOM 887 O O . GLU A 1 118 ? -4.849 0.120 -6.211 1.00 97.75 118 GLU A O 1
ATOM 892 N N . GLY A 1 119 ? -2.982 -0.650 -7.155 1.00 98.31 119 GLY A N 1
ATOM 893 C CA . GLY A 1 119 ? -2.481 -1.207 -5.900 1.00 98.31 119 GLY A CA 1
ATOM 894 C C . GLY A 1 119 ? -2.011 -0.105 -4.947 1.00 98.31 119 GLY A C 1
ATOM 895 O O . GLY A 1 119 ? -2.670 0.202 -3.947 1.00 98.31 119 GLY A O 1
ATOM 896 N N . VAL A 1 120 ? -0.870 0.504 -5.269 1.00 98.38 120 VAL A N 1
ATOM 897 C CA . VAL A 1 120 ? -0.265 1.602 -4.504 1.00 98.38 120 VAL A CA 1
ATOM 898 C C . VAL A 1 120 ? 0.083 2.760 -5.433 1.00 98.38 120 VAL A C 1
ATOM 900 O O . VAL A 1 120 ? 0.847 2.590 -6.379 1.00 98.38 120 VAL A O 1
ATOM 903 N N . HIS A 1 121 ? -0.431 3.948 -5.130 1.00 97.44 121 HIS A N 1
ATOM 904 C CA . HIS A 1 121 ? -0.193 5.167 -5.894 1.00 97.44 121 HIS A CA 1
ATOM 905 C C . HIS A 1 121 ? 0.646 6.167 -5.096 1.00 97.44 121 HIS A C 1
ATOM 907 O O . HIS A 1 121 ? 0.214 6.698 -4.072 1.00 97.44 121 HIS A O 1
ATOM 913 N N . PHE A 1 122 ? 1.849 6.442 -5.584 1.00 95.56 122 PHE A N 1
ATOM 914 C CA . PHE A 1 122 ? 2.736 7.497 -5.115 1.00 95.56 122 PHE A CA 1
ATOM 915 C C . PHE A 1 122 ? 2.548 8.745 -5.976 1.00 95.56 122 PHE A C 1
ATOM 917 O O . PHE A 1 122 ? 2.678 8.699 -7.199 1.00 95.56 122 PHE A O 1
ATOM 924 N N . ASN A 1 123 ? 2.231 9.877 -5.354 1.00 94.00 123 ASN A N 1
ATOM 925 C CA . ASN A 1 123 ? 1.903 11.106 -6.066 1.00 94.00 123 ASN A CA 1
ATOM 926 C C . ASN A 1 123 ? 2.682 12.307 -5.514 1.00 94.00 123 ASN A C 1
ATOM 928 O O . ASN A 1 123 ? 2.998 12.351 -4.329 1.00 94.00 123 ASN A O 1
ATOM 932 N N . LEU A 1 124 ? 2.957 13.301 -6.365 1.00 90.06 124 LEU A N 1
ATOM 933 C CA . LEU A 1 124 ? 3.564 14.593 -6.001 1.00 90.06 124 LEU A CA 1
ATOM 934 C C . LEU A 1 124 ? 4.843 14.472 -5.148 1.00 90.06 124 LEU A C 1
ATOM 936 O O . LEU A 1 124 ? 5.013 15.204 -4.175 1.00 90.06 124 LEU A O 1
ATOM 940 N N . GLY A 1 125 ? 5.744 13.555 -5.509 1.00 85.38 125 GLY A N 1
ATOM 941 C CA . GLY A 1 125 ? 6.990 13.333 -4.769 1.00 85.38 125 GLY A CA 1
ATOM 942 C C . GLY A 1 125 ? 6.877 12.375 -3.583 1.00 85.38 125 GLY A C 1
ATOM 943 O O . GLY A 1 125 ? 7.828 12.262 -2.813 1.00 85.38 125 GLY A O 1
ATOM 944 N N . GLY A 1 126 ? 5.739 11.694 -3.417 1.00 90.12 126 GLY A N 1
ATOM 945 C CA . GLY A 1 126 ? 5.606 10.637 -2.423 1.00 90.12 126 GLY A CA 1
ATOM 946 C C . GLY A 1 126 ? 6.556 9.473 -2.710 1.00 90.12 126 GLY A C 1
ATOM 947 O O . GLY A 1 126 ? 6.643 9.018 -3.843 1.00 90.12 126 GLY A O 1
ATOM 948 N N . GLY A 1 127 ? 7.242 8.974 -1.687 1.00 89.62 127 GLY A N 1
ATOM 949 C CA . GLY A 1 127 ? 8.215 7.885 -1.809 1.00 89.62 127 GLY A CA 1
ATOM 950 C C . GLY A 1 127 ? 7.982 6.795 -0.771 1.00 89.62 127 GLY A C 1
ATOM 951 O O . GLY A 1 127 ? 7.183 6.949 0.160 1.00 89.62 127 GLY A O 1
ATOM 952 N N . GLY A 1 128 ? 8.666 5.661 -0.910 1.00 90.94 128 GLY A N 1
ATOM 953 C CA . GLY A 1 128 ? 8.518 4.592 0.069 1.00 90.94 128 GLY A CA 1
ATOM 954 C C . GLY A 1 128 ? 9.155 3.263 -0.291 1.00 90.94 128 GLY A C 1
ATOM 955 O O . GLY A 1 128 ? 9.784 3.095 -1.333 1.00 90.94 128 GLY A O 1
ATOM 956 N N . GLN A 1 129 ? 8.965 2.314 0.623 1.00 93.88 129 GLN A N 1
ATOM 957 C CA . GLN A 1 129 ? 9.414 0.934 0.491 1.00 93.88 129 GLN A CA 1
ATOM 958 C C . GLN A 1 129 ? 8.222 -0.017 0.555 1.00 93.88 129 GLN A C 1
ATOM 960 O O . GLN A 1 129 ? 7.454 -0.000 1.522 1.00 93.88 129 GLN A O 1
ATOM 965 N N . LEU A 1 130 ? 8.110 -0.892 -0.439 1.00 95.88 130 LEU A N 1
ATOM 966 C CA . LEU A 1 130 ? 7.125 -1.964 -0.500 1.00 95.88 130 LEU A CA 1
ATOM 967 C C . LEU A 1 130 ? 7.847 -3.305 -0.418 1.00 95.88 130 LEU A C 1
ATOM 969 O O . LEU A 1 130 ? 8.639 -3.619 -1.302 1.00 95.88 130 LEU A O 1
ATOM 973 N N . ARG A 1 131 ? 7.586 -4.113 0.613 1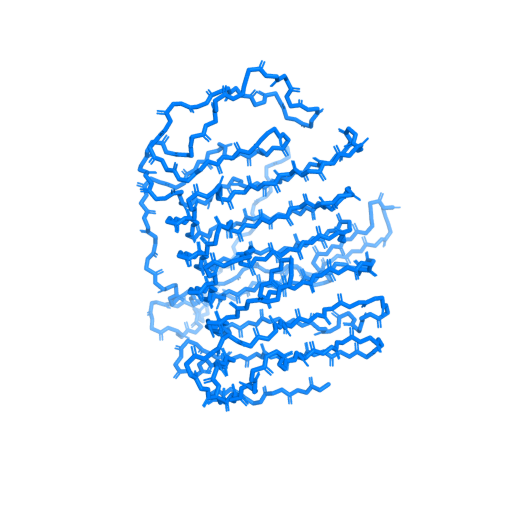.00 92.94 131 ARG A N 1
ATOM 974 C CA . ARG A 1 131 ? 8.317 -5.368 0.851 1.00 92.94 131 ARG A CA 1
ATOM 975 C C . ARG A 1 131 ? 7.419 -6.543 1.178 1.00 92.94 131 ARG A C 1
ATOM 977 O O . ARG A 1 131 ? 6.622 -6.454 2.099 1.00 92.94 131 ARG A O 1
ATOM 984 N N . ARG A 1 132 ? 7.634 -7.682 0.510 1.00 91.88 132 ARG A N 1
ATOM 985 C CA . ARG A 1 132 ? 6.857 -8.911 0.737 1.00 91.88 132 ARG A CA 1
ATOM 986 C C . ARG A 1 132 ? 5.363 -8.609 0.729 1.00 91.88 132 ARG A C 1
ATOM 988 O O . ARG A 1 132 ? 4.665 -8.910 1.683 1.00 91.88 132 ARG A O 1
ATOM 995 N N . ASN A 1 133 ? 4.890 -7.953 -0.320 1.00 97.00 133 ASN A N 1
ATOM 996 C CA . ASN A 1 133 ? 3.470 -7.746 -0.559 1.00 97.00 133 ASN A CA 1
ATOM 997 C C . ASN A 1 133 ? 2.992 -8.640 -1.702 1.00 97.00 133 ASN A C 1
ATOM 999 O O . ASN A 1 133 ? 3.773 -9.014 -2.578 1.00 97.00 133 ASN A O 1
ATOM 1003 N N . ILE A 1 134 ? 1.702 -8.958 -1.692 1.00 97.38 134 ILE A N 1
ATOM 1004 C CA . ILE A 1 134 ? 0.974 -9.479 -2.848 1.00 97.38 134 ILE A CA 1
ATOM 1005 C C . ILE A 1 134 ? 0.236 -8.299 -3.461 1.00 97.38 134 ILE A C 1
ATOM 1007 O O . ILE A 1 134 ? -0.667 -7.752 -2.832 1.00 97.38 134 ILE A O 1
ATOM 1011 N N . ILE A 1 135 ? 0.640 -7.906 -4.664 1.00 98.31 135 ILE A N 1
ATOM 1012 C CA . ILE A 1 135 ? 0.062 -6.803 -5.429 1.00 98.31 135 ILE A CA 1
ATOM 1013 C C . ILE A 1 135 ? -0.438 -7.410 -6.735 1.00 98.31 135 ILE A C 1
ATOM 1015 O O . ILE A 1 135 ? 0.365 -7.761 -7.593 1.00 98.31 135 ILE A O 1
ATOM 1019 N N . GLN A 1 136 ? -1.743 -7.634 -6.845 1.00 97.69 136 GLN A N 1
ATOM 1020 C CA . GLN A 1 136 ? -2.305 -8.335 -7.999 1.00 97.69 136 GLN A CA 1
ATOM 1021 C C . GLN A 1 136 ? -3.761 -7.972 -8.256 1.00 97.69 136 GLN A C 1
ATOM 1023 O O . GLN A 1 136 ? -4.496 -7.639 -7.328 1.00 97.69 136 GLN A O 1
ATOM 1028 N N . ASN A 1 137 ? -4.216 -8.156 -9.492 1.00 97.69 137 ASN A N 1
ATOM 1029 C CA . ASN A 1 137 ? -5.589 -7.875 -9.901 1.00 97.69 137 ASN A CA 1
ATOM 1030 C C . ASN A 1 137 ? -5.968 -6.397 -9.704 1.00 97.69 137 ASN A C 1
ATOM 1032 O O . ASN A 1 137 ? -7.120 -6.094 -9.391 1.00 97.69 137 ASN A O 1
ATOM 1036 N N . ASN A 1 138 ? -5.011 -5.483 -9.880 1.00 98.00 138 ASN A N 1
ATOM 1037 C CA . ASN A 1 138 ? -5.250 -4.044 -9.911 1.00 98.00 138 ASN A CA 1
ATOM 1038 C C . ASN A 1 138 ? -5.142 -3.562 -11.374 1.00 98.00 138 ASN A C 1
ATOM 1040 O O . ASN A 1 138 ? -4.036 -3.377 -11.883 1.00 98.00 138 ASN A O 1
ATOM 1044 N N . PRO A 1 139 ? -6.267 -3.412 -12.104 1.00 96.31 139 PRO A N 1
ATOM 1045 C CA . PRO A 1 139 ? -6.277 -3.373 -13.564 1.00 96.31 139 PRO A CA 1
ATOM 1046 C C . PRO A 1 139 ? -5.708 -2.089 -14.179 1.00 96.31 139 PRO A C 1
ATOM 1048 O O . PRO A 1 139 ? -5.457 -2.079 -15.382 1.00 96.31 139 PRO A O 1
ATOM 1051 N N . VAL A 1 140 ? -5.531 -1.010 -13.409 1.00 96.00 140 VAL A N 1
ATOM 1052 C CA . VAL A 1 140 ? -4.824 0.198 -13.876 1.00 96.00 140 VAL A CA 1
ATOM 1053 C C . VAL A 1 140 ? -3.323 0.107 -13.597 1.00 96.00 140 VAL A C 1
ATOM 1055 O O . VAL A 1 140 ? -2.530 0.580 -14.407 1.00 96.00 140 VAL A O 1
ATOM 1058 N N . GLY A 1 141 ? -2.929 -0.532 -12.496 1.00 96.00 141 GLY A N 1
ATOM 1059 C CA . GLY A 1 141 ? -1.532 -0.797 -12.174 1.00 96.00 141 GLY A CA 1
ATOM 1060 C C . GLY A 1 141 ? -1.332 -1.278 -10.742 1.00 96.00 141 GLY A C 1
ATOM 1061 O O . GLY A 1 141 ? -2.102 -0.949 -9.842 1.00 96.00 141 GLY A O 1
ATOM 1062 N N . GLY A 1 142 ? -0.276 -2.052 -10.520 1.00 98.06 142 GLY A N 1
ATOM 1063 C CA . GLY A 1 142 ? 0.113 -2.531 -9.197 1.00 98.06 142 GLY A CA 1
ATOM 1064 C C . GLY A 1 142 ? 0.780 -1.435 -8.377 1.00 98.06 142 GLY A C 1
ATOM 1065 O O . GLY A 1 142 ? 0.365 -1.169 -7.250 1.00 98.06 142 GLY A O 1
ATOM 1066 N N . VAL A 1 143 ? 1.787 -0.771 -8.948 1.00 97.56 143 VAL A N 1
ATOM 1067 C CA . VAL A 1 143 ? 2.441 0.392 -8.332 1.00 97.56 143 VAL A CA 1
ATOM 1068 C C . VAL A 1 143 ? 2.565 1.504 -9.360 1.00 97.56 143 VAL A C 1
ATOM 1070 O O . VAL A 1 143 ? 3.173 1.321 -10.408 1.00 97.56 143 VAL A O 1
ATOM 1073 N N . LEU A 1 144 ? 1.988 2.656 -9.044 1.00 95.44 144 LEU A N 1
ATOM 1074 C CA . LEU A 1 144 ? 1.984 3.831 -9.901 1.00 95.44 144 LEU A CA 1
ATOM 1075 C C . LEU A 1 144 ? 2.716 4.977 -9.205 1.00 95.44 144 LEU A C 1
ATOM 1077 O O . LEU A 1 144 ? 2.430 5.294 -8.053 1.00 95.44 144 LEU A O 1
ATOM 1081 N N . VAL A 1 145 ? 3.613 5.634 -9.927 1.00 93.75 145 VAL A N 1
ATOM 1082 C CA . VAL A 1 145 ? 4.270 6.882 -9.552 1.00 93.75 145 VAL A CA 1
ATOM 1083 C C . VAL A 1 145 ? 3.796 7.957 -10.522 1.00 93.75 145 VAL A C 1
ATOM 1085 O O . VAL A 1 145 ? 4.019 7.885 -11.727 1.00 93.75 145 VAL A O 1
ATOM 1088 N N . THR A 1 146 ? 3.114 8.977 -10.005 1.00 92.06 146 THR A N 1
ATOM 1089 C CA . THR A 1 146 ? 2.809 10.194 -10.765 1.00 92.06 146 THR A CA 1
ATOM 1090 C C . THR A 1 146 ? 3.486 11.371 -10.093 1.00 92.06 146 THR A C 1
ATOM 1092 O O . THR A 1 146 ? 2.970 11.946 -9.133 1.00 92.06 146 THR A O 1
ATOM 1095 N N . SER A 1 147 ? 4.657 11.742 -10.593 1.00 80.50 147 SER A N 1
ATOM 1096 C CA . SER A 1 147 ? 5.446 12.816 -10.010 1.00 80.50 147 SER A CA 1
ATOM 1097 C C . SER A 1 147 ? 5.904 13.813 -11.063 1.00 80.50 147 SER A C 1
ATOM 1099 O O . SER A 1 147 ? 6.150 13.473 -12.214 1.00 80.50 147 SER A O 1
ATOM 1101 N N . ASN A 1 148 ? 6.010 15.076 -10.658 1.00 70.25 148 ASN A N 1
ATOM 1102 C CA . ASN A 1 148 ? 6.781 16.092 -11.372 1.00 70.25 148 ASN A CA 1
ATOM 1103 C C . ASN A 1 148 ? 8.195 16.249 -10.783 1.00 70.25 148 ASN A C 1
ATOM 1105 O O . ASN A 1 148 ? 8.946 17.112 -11.238 1.00 70.25 148 ASN A O 1
ATOM 1109 N N . ASN A 1 149 ? 8.527 15.462 -9.755 1.00 74.94 149 ASN A N 1
ATOM 1110 C CA . ASN A 1 149 ? 9.818 15.457 -9.091 1.00 74.94 149 ASN A CA 1
ATOM 1111 C C . ASN A 1 149 ? 10.649 14.256 -9.582 1.00 74.94 149 ASN A C 1
ATOM 1113 O O . ASN A 1 149 ? 10.254 13.122 -9.298 1.00 74.94 149 ASN A O 1
ATOM 1117 N N . PRO A 1 150 ? 11.788 14.490 -10.259 1.00 66.44 150 PRO A N 1
ATOM 1118 C CA . PRO A 1 150 ? 12.655 13.421 -10.754 1.00 66.44 150 PRO A CA 1
ATOM 1119 C C . PRO A 1 150 ? 13.320 12.597 -9.639 1.00 66.44 150 PRO A C 1
ATOM 1121 O O . PRO A 1 150 ? 13.877 11.552 -9.923 1.00 66.44 150 PRO A O 1
ATOM 1124 N N . ASP A 1 151 ? 13.252 13.023 -8.376 1.00 70.94 151 ASP A N 1
ATOM 1125 C CA . ASP A 1 151 ? 13.852 12.292 -7.250 1.00 70.94 151 ASP A CA 1
ATOM 1126 C C . ASP A 1 151 ? 12.860 11.324 -6.565 1.00 70.94 151 ASP A C 1
ATOM 1128 O O . ASP A 1 151 ? 13.080 10.880 -5.436 1.00 70.94 151 ASP A O 1
ATOM 1132 N N . THR A 1 152 ? 11.715 11.036 -7.194 1.00 82.69 152 THR A N 1
ATOM 1133 C CA . THR A 1 152 ? 10.660 10.210 -6.585 1.00 82.69 152 THR A CA 1
ATOM 1134 C C . THR A 1 152 ? 10.958 8.735 -6.780 1.00 82.69 152 THR A C 1
ATOM 1136 O O . THR A 1 152 ? 10.567 8.167 -7.783 1.00 82.69 152 THR A O 1
ATOM 1139 N N . CYS A 1 153 ? 11.610 8.099 -5.812 1.00 84.31 153 CYS A N 1
ATOM 1140 C CA . CYS A 1 153 ? 12.018 6.702 -5.933 1.00 84.31 153 CYS A CA 1
ATOM 1141 C C . CYS A 1 153 ? 11.136 5.775 -5.087 1.00 84.31 153 CYS A C 1
ATOM 1143 O O . CYS A 1 153 ? 11.008 5.975 -3.873 1.00 84.31 153 CYS A O 1
ATOM 1145 N N . VAL A 1 154 ? 10.599 4.710 -5.687 1.00 92.44 154 VAL A N 1
ATOM 1146 C CA . VAL A 1 154 ? 9.883 3.653 -4.956 1.00 92.44 154 VAL A CA 1
ATOM 1147 C C . VAL A 1 154 ? 10.671 2.349 -4.986 1.00 92.44 154 VAL A C 1
ATOM 1149 O O . VAL A 1 154 ? 10.839 1.727 -6.030 1.00 92.44 154 VAL A O 1
ATOM 1152 N N . ASP A 1 155 ? 11.120 1.888 -3.820 1.00 92.44 155 ASP A N 1
ATOM 1153 C CA . ASP A 1 155 ? 11.744 0.570 -3.679 1.00 92.44 155 ASP A CA 1
ATOM 1154 C C . ASP A 1 155 ? 10.669 -0.492 -3.419 1.00 92.44 155 ASP A C 1
ATOM 1156 O O . ASP A 1 155 ? 10.178 -0.651 -2.301 1.00 92.44 155 ASP A O 1
ATOM 1160 N N . ALA A 1 156 ? 10.303 -1.222 -4.467 1.00 94.31 156 ALA A N 1
ATOM 1161 C CA . ALA A 1 156 ? 9.294 -2.271 -4.471 1.00 94.31 156 ALA A CA 1
ATOM 1162 C C . ALA A 1 156 ? 9.877 -3.666 -4.768 1.00 94.31 156 ALA A C 1
ATOM 1164 O O . ALA A 1 156 ? 9.187 -4.529 -5.327 1.00 94.31 156 ALA A O 1
ATOM 1165 N N . ILE A 1 157 ? 11.130 -3.934 -4.392 1.00 91.12 157 ILE A N 1
ATOM 1166 C CA . ILE A 1 157 ? 11.721 -5.260 -4.616 1.00 91.12 157 ILE A CA 1
ATOM 1167 C C . ILE A 1 157 ? 11.232 -6.274 -3.572 1.00 91.12 157 ILE A C 1
ATOM 1169 O O . ILE A 1 157 ? 11.032 -5.979 -2.390 1.00 91.12 157 ILE A O 1
ATOM 1173 N N . GLY A 1 158 ? 11.070 -7.522 -3.994 1.00 88.75 158 GLY A N 1
ATOM 1174 C CA . GLY A 1 158 ? 10.602 -8.620 -3.152 1.00 88.75 158 GLY A CA 1
ATOM 1175 C C . GLY A 1 158 ? 9.090 -8.621 -2.927 1.00 88.75 158 GLY A C 1
ATOM 1176 O O . GLY A 1 158 ? 8.646 -9.078 -1.877 1.00 88.75 158 GLY A O 1
ATOM 1177 N N . ASN A 1 159 ? 8.306 -8.117 -3.881 1.00 95.50 159 ASN A N 1
ATOM 1178 C CA . ASN A 1 159 ? 6.849 -8.278 -3.921 1.00 95.50 159 ASN A CA 1
ATOM 1179 C C . ASN A 1 159 ? 6.451 -9.348 -4.950 1.00 95.50 159 ASN A C 1
ATOM 1181 O O . ASN A 1 159 ? 7.207 -9.626 -5.882 1.00 95.50 159 ASN A O 1
ATOM 1185 N N . TYR A 1 160 ? 5.281 -9.961 -4.769 1.00 97.38 160 TYR A N 1
ATOM 1186 C CA . TYR A 1 160 ? 4.631 -10.790 -5.781 1.00 97.38 160 TYR A CA 1
ATOM 1187 C C . TYR A 1 160 ? 3.627 -9.940 -6.553 1.00 97.38 160 TYR A C 1
ATOM 1189 O O . TYR A 1 160 ? 2.799 -9.267 -5.941 1.00 97.38 160 TYR A O 1
ATOM 1197 N N . TRP A 1 161 ? 3.691 -10.004 -7.880 1.00 97.69 161 TRP A N 1
ATOM 1198 C CA . TRP A 1 161 ? 2.956 -9.105 -8.774 1.00 97.69 161 TRP A CA 1
ATOM 1199 C C . TRP A 1 161 ? 1.745 -9.766 -9.447 1.00 97.69 161 TRP A C 1
ATOM 1201 O O . TRP A 1 161 ? 1.235 -9.262 -10.436 1.00 97.69 161 TRP A O 1
ATOM 1211 N N . GLY A 1 162 ? 1.326 -10.952 -8.995 1.00 96.88 162 GLY A N 1
ATOM 1212 C CA . GLY A 1 162 ? 0.308 -11.754 -9.689 1.00 96.88 162 GLY A CA 1
ATOM 1213 C C . GLY A 1 162 ? 0.862 -12.661 -10.794 1.00 96.88 162 GLY A C 1
ATOM 1214 O O . GLY A 1 162 ? 0.110 -13.412 -11.410 1.00 96.88 162 GLY A O 1
ATOM 1215 N N . SER A 1 163 ? 2.178 -12.642 -11.039 1.00 97.12 163 SER A N 1
ATOM 1216 C CA . SER A 1 163 ? 2.846 -13.523 -12.004 1.00 97.12 163 SER A CA 1
ATOM 1217 C C . SER A 1 163 ? 4.260 -13.913 -11.550 1.00 97.12 163 SER A C 1
ATOM 1219 O O . SER A 1 163 ? 4.970 -13.066 -10.999 1.00 97.12 163 SER A O 1
ATOM 1221 N N . PRO A 1 164 ? 4.710 -15.161 -11.805 1.00 95.06 164 PRO A N 1
ATOM 1222 C CA . PRO A 1 164 ? 6.092 -15.579 -11.557 1.00 95.06 164 PRO A CA 1
ATOM 1223 C C . PRO A 1 164 ? 7.143 -14.776 -12.331 1.00 95.06 164 PRO A C 1
ATOM 1225 O O . PRO A 1 164 ? 8.278 -14.651 -11.869 1.00 95.06 164 PRO A O 1
ATOM 1228 N N . ASP A 1 165 ? 6.756 -14.207 -13.474 1.00 96.25 165 ASP A N 1
ATOM 1229 C CA . ASP A 1 165 ? 7.633 -13.428 -14.355 1.00 96.25 165 ASP A CA 1
ATOM 1230 C C . ASP A 1 165 ? 7.618 -11.921 -14.021 1.00 96.25 165 ASP A C 1
ATOM 1232 O O . ASP A 1 165 ? 8.134 -11.101 -14.780 1.00 96.25 165 ASP A O 1
ATOM 1236 N N . GLY A 1 166 ? 7.038 -11.548 -12.875 1.00 96.12 166 GLY A N 1
ATOM 1237 C CA . GLY A 1 166 ? 7.080 -10.185 -12.350 1.00 96.12 166 GLY A CA 1
ATOM 1238 C C . GLY A 1 166 ? 6.029 -9.247 -12.948 1.00 96.12 166 GLY A C 1
ATOM 1239 O O . GLY A 1 166 ? 5.096 -9.706 -13.621 1.00 96.12 166 GLY A O 1
ATOM 1240 N N . PRO A 1 167 ? 6.154 -7.936 -12.672 1.00 97.50 167 PRO A N 1
ATOM 1241 C CA . PRO A 1 167 ? 5.202 -6.936 -13.136 1.00 97.50 167 PRO A CA 1
ATOM 1242 C C . PRO A 1 167 ? 5.355 -6.662 -14.630 1.00 97.50 167 PRO A C 1
ATOM 1244 O O . PRO A 1 167 ? 6.412 -6.907 -15.213 1.00 97.50 167 PRO A O 1
ATOM 1247 N N . VAL A 1 168 ? 4.320 -6.102 -15.247 1.00 97.38 168 VAL A N 1
ATOM 1248 C CA . VAL A 1 168 ? 4.466 -5.475 -16.566 1.00 97.38 168 VAL A CA 1
ATOM 1249 C C . VAL A 1 168 ? 5.128 -4.109 -16.394 1.00 97.38 168 VAL A C 1
ATOM 1251 O O . VAL A 1 168 ? 4.597 -3.244 -15.708 1.00 97.38 168 VAL A O 1
ATOM 1254 N N . ASP A 1 169 ? 6.239 -3.888 -17.079 1.00 94.81 169 ASP A N 1
ATOM 1255 C CA . ASP A 1 169 ? 6.852 -2.575 -17.246 1.00 94.81 169 ASP A CA 1
ATOM 1256 C C . ASP A 1 169 ? 7.101 -2.353 -18.741 1.00 94.81 169 ASP A C 1
ATOM 1258 O O . ASP A 1 169 ? 8.048 -2.875 -19.340 1.00 94.81 169 ASP A O 1
ATOM 1262 N N . SER A 1 170 ? 6.165 -1.637 -19.365 1.00 91.88 170 SER A N 1
ATOM 1263 C CA . SER A 1 170 ? 6.186 -1.354 -20.801 1.00 91.88 170 SER A CA 1
ATOM 1264 C C . SER A 1 170 ? 6.957 -0.088 -21.163 1.00 91.88 170 SER A C 1
ATOM 1266 O O . SER A 1 170 ? 7.135 0.183 -22.354 1.00 91.88 170 SER A O 1
ATOM 1268 N N . SER A 1 171 ? 7.336 0.718 -20.172 1.00 87.88 171 SER A N 1
ATOM 1269 C CA . SER A 1 171 ? 7.994 1.992 -20.415 1.00 87.88 171 SER A CA 1
ATOM 1270 C C . SER A 1 171 ? 9.476 1.765 -20.650 1.00 87.88 171 SER A C 1
ATOM 1272 O O . SER A 1 171 ? 10.151 1.074 -19.900 1.00 87.88 171 SER A O 1
ATOM 1274 N N . ASN A 1 172 ? 9.994 2.327 -21.736 1.00 83.12 172 ASN A N 1
ATOM 1275 C CA . ASN A 1 172 ? 11.424 2.313 -22.029 1.00 83.12 172 ASN A CA 1
ATOM 1276 C C . ASN A 1 172 ? 12.108 3.630 -21.647 1.00 83.12 172 ASN A C 1
ATOM 1278 O O . ASN A 1 172 ? 13.228 3.886 -22.100 1.00 83.12 172 ASN A O 1
ATOM 1282 N N . VAL A 1 173 ? 11.410 4.480 -20.894 1.00 83.62 173 VAL A N 1
ATOM 1283 C CA . VAL A 1 173 ? 11.991 5.669 -20.283 1.00 83.62 173 VAL A CA 1
ATOM 1284 C C . VAL A 1 173 ? 12.950 5.202 -19.191 1.00 83.62 173 VAL A C 1
ATOM 1286 O O . VAL A 1 173 ? 12.707 4.207 -18.520 1.00 83.62 173 VAL A O 1
ATOM 1289 N N . GLU A 1 174 ? 14.094 5.871 -19.081 1.00 76.88 174 GLU A N 1
ATOM 1290 C CA . GLU A 1 174 ? 15.042 5.589 -18.008 1.00 76.88 174 GLU A CA 1
ATOM 1291 C C . GLU A 1 174 ? 14.475 6.137 -16.697 1.00 76.88 174 GLU A C 1
ATOM 1293 O O . GLU A 1 174 ? 14.230 7.340 -16.584 1.00 76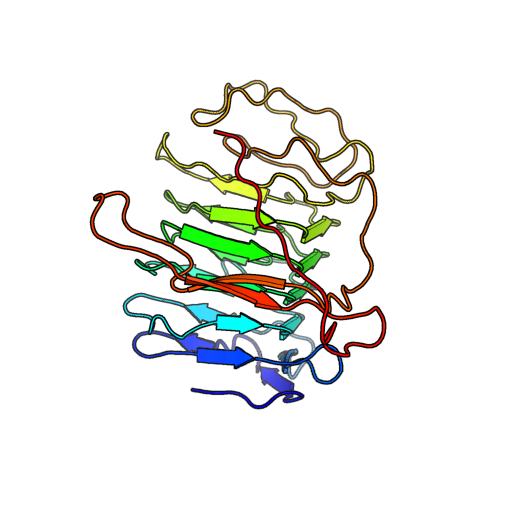.88 174 GLU A O 1
ATOM 1298 N N . ASP A 1 175 ? 14.283 5.243 -15.734 1.00 79.19 175 ASP A N 1
ATOM 1299 C CA . ASP A 1 175 ? 13.951 5.569 -14.352 1.00 79.19 175 ASP A CA 1
ATOM 1300 C C . ASP A 1 175 ? 15.012 6.512 -13.768 1.00 79.19 175 ASP A C 1
ATOM 1302 O O . ASP A 1 175 ? 16.216 6.249 -13.823 1.00 79.19 175 ASP A O 1
ATOM 1306 N N . ALA A 1 176 ? 14.580 7.618 -13.168 1.00 74.25 176 ALA A N 1
ATOM 1307 C CA . ALA A 1 176 ? 15.501 8.622 -12.645 1.00 74.25 176 ALA A CA 1
ATOM 1308 C C . ALA A 1 176 ? 16.297 8.100 -11.435 1.00 74.25 176 ALA A C 1
ATOM 1310 O O . ALA A 1 176 ? 17.440 8.499 -11.199 1.00 74.25 176 ALA A O 1
ATOM 1311 N N . CYS A 1 177 ? 15.688 7.185 -10.680 1.00 72.38 177 CYS A N 1
ATOM 1312 C CA . CYS A 1 177 ? 16.223 6.646 -9.434 1.00 72.38 177 CYS A CA 1
ATOM 1313 C C . CYS A 1 177 ? 16.883 5.275 -9.559 1.00 72.38 177 CYS A C 1
ATOM 1315 O O . CYS A 1 177 ? 17.660 4.869 -8.688 1.00 72.38 177 CYS A O 1
ATOM 1317 N N . PHE A 1 178 ? 16.544 4.532 -10.605 1.00 74.94 178 PHE A N 1
ATOM 1318 C CA . PHE A 1 178 ? 16.922 3.141 -10.761 1.00 74.94 178 PHE A CA 1
ATOM 1319 C C . PHE A 1 178 ? 17.351 2.944 -12.204 1.00 74.94 178 PHE A C 1
ATOM 1321 O O . PHE A 1 178 ? 16.665 3.380 -13.104 1.00 74.94 178 PHE A O 1
ATOM 1328 N N . ASN A 1 179 ? 18.440 2.235 -12.481 1.00 68.94 179 ASN A N 1
ATOM 1329 C CA . ASN A 1 179 ? 18.702 1.807 -13.862 1.00 68.94 179 ASN A CA 1
ATOM 1330 C C . ASN A 1 179 ? 17.779 0.622 -14.214 1.00 68.94 179 ASN A C 1
ATOM 1332 O O . ASN A 1 179 ? 18.256 -0.438 -14.630 1.00 68.94 179 ASN A O 1
ATOM 1336 N N . ALA A 1 180 ? 16.482 0.752 -13.922 1.00 63.28 180 ALA A N 1
ATOM 1337 C CA . ALA A 1 180 ? 15.489 -0.267 -14.173 1.00 63.28 180 ALA A CA 1
ATOM 1338 C C . ALA A 1 180 ? 15.293 -0.408 -15.683 1.00 63.28 180 ALA A C 1
ATOM 1340 O O . ALA A 1 180 ? 15.399 0.538 -16.462 1.00 63.28 180 ALA A O 1
ATOM 1341 N N . THR A 1 181 ? 15.095 -1.646 -16.103 1.00 73.00 181 THR A N 1
ATOM 1342 C CA . THR A 1 181 ? 14.877 -2.021 -17.497 1.00 73.00 181 THR A CA 1
ATOM 1343 C C . THR A 1 181 ? 13.442 -2.469 -17.634 1.00 73.00 181 THR A C 1
ATOM 1345 O O . THR A 1 181 ? 13.010 -3.203 -16.759 1.00 73.00 181 THR A O 1
ATOM 1348 N N . THR A 1 182 ? 12.784 -2.181 -18.757 1.00 89.88 182 THR A N 1
ATOM 1349 C CA . THR A 1 182 ? 11.485 -2.774 -19.130 1.00 89.88 182 THR A CA 1
ATOM 1350 C C . THR A 1 182 ? 11.364 -4.250 -18.730 1.00 89.88 182 THR A C 1
ATOM 1352 O O . THR A 1 182 ? 12.300 -5.029 -18.961 1.00 89.88 182 THR A O 1
ATOM 1355 N N . ASN A 1 183 ? 10.186 -4.674 -18.280 1.00 94.25 183 ASN A N 1
ATOM 1356 C CA . ASN A 1 183 ? 9.866 -6.072 -18.011 1.00 94.25 183 ASN A CA 1
ATOM 1357 C C . ASN A 1 183 ? 8.588 -6.501 -18.740 1.00 94.25 183 ASN A C 1
ATOM 1359 O O . ASN A 1 183 ? 7.540 -5.872 -18.637 1.00 94.25 183 ASN A O 1
ATOM 1363 N N . ALA A 1 184 ? 8.652 -7.631 -19.441 1.00 95.19 184 ALA A N 1
ATOM 1364 C CA . ALA A 1 184 ? 7.509 -8.213 -20.149 1.00 95.19 184 ALA A CA 1
ATOM 1365 C C . ALA A 1 184 ? 6.773 -9.270 -19.300 1.00 95.19 184 ALA A C 1
ATOM 1367 O O . ALA A 1 184 ? 6.281 -10.262 -19.842 1.00 95.19 184 ALA A O 1
ATOM 1368 N N . GLY A 1 185 ? 6.753 -9.087 -17.974 1.00 96.62 185 GLY A N 1
ATOM 1369 C CA . GLY A 1 185 ? 6.060 -9.967 -17.037 1.00 96.62 185 GLY A CA 1
ATOM 1370 C C . GLY A 1 185 ? 4.551 -10.016 -17.285 1.00 96.62 185 GLY A C 1
ATOM 1371 O O . GLY A 1 185 ? 4.005 -9.255 -18.076 1.00 96.62 185 GLY A O 1
ATOM 1372 N N . GLY A 1 186 ? 3.863 -10.943 -16.619 1.00 97.06 186 GLY A N 1
ATOM 1373 C CA . GLY A 1 186 ? 2.403 -11.093 -16.734 1.00 97.06 186 GLY A CA 1
ATOM 1374 C C . GLY A 1 186 ? 1.610 -10.497 -15.570 1.00 97.06 186 GLY A C 1
ATOM 1375 O O . GLY A 1 186 ? 0.398 -10.683 -15.521 1.00 97.06 186 GLY A O 1
ATOM 1376 N N . GLY A 1 187 ? 2.298 -9.900 -14.596 1.00 98.00 187 GLY A N 1
ATOM 1377 C CA . GLY A 1 187 ? 1.696 -9.372 -13.379 1.00 98.00 187 GLY A CA 1
ATOM 1378 C C . GLY A 1 187 ? 1.096 -7.980 -13.550 1.00 98.00 187 GLY A C 1
ATOM 1379 O O . GLY A 1 187 ? 1.143 -7.390 -14.629 1.00 98.00 187 GLY A O 1
ATOM 1380 N N . ASP A 1 188 ? 0.575 -7.441 -12.455 1.00 98.31 188 ASP A N 1
ATOM 1381 C CA . ASP A 1 188 ? 0.158 -6.047 -12.368 1.00 98.31 188 ASP A CA 1
ATOM 1382 C C . ASP A 1 188 ? 1.302 -5.116 -12.788 1.00 98.31 188 ASP A C 1
ATOM 1384 O O . ASP A 1 188 ? 2.474 -5.371 -12.497 1.00 98.31 188 ASP A O 1
ATOM 1388 N N . SER A 1 189 ? 0.965 -4.034 -13.488 1.00 97.62 189 SER A N 1
ATOM 1389 C CA . SER A 1 189 ? 1.974 -3.149 -14.060 1.00 97.62 189 SER A CA 1
ATOM 1390 C C . SER A 1 189 ? 2.629 -2.232 -13.033 1.00 97.62 189 SER A C 1
ATOM 1392 O O . SER A 1 189 ? 2.047 -1.903 -11.996 1.00 97.62 189 SER A O 1
ATOM 1394 N N . VAL A 1 190 ? 3.827 -1.768 -13.362 1.00 95.50 190 VAL A N 1
ATOM 1395 C CA . VAL A 1 190 ? 4.515 -0.671 -12.679 1.00 95.50 190 VAL A CA 1
ATOM 1396 C C . VAL A 1 190 ? 4.717 0.495 -13.643 1.00 95.50 190 VAL A C 1
ATOM 1398 O O . VAL A 1 190 ? 4.754 0.297 -14.859 1.00 95.50 190 VAL A O 1
ATOM 1401 N N . SER A 1 191 ? 4.792 1.709 -13.109 1.00 93.12 191 SER A N 1
ATOM 1402 C CA . SER A 1 191 ? 5.264 2.879 -13.857 1.00 93.12 191 SER A CA 1
ATOM 1403 C C . SER A 1 191 ? 6.777 3.043 -13.741 1.00 93.12 191 SER A C 1
ATOM 1405 O O . SER A 1 191 ? 7.418 2.322 -12.976 1.00 93.12 191 SER A O 1
ATOM 1407 N N . ASP A 1 192 ? 7.291 4.076 -14.411 1.00 89.38 192 ASP A N 1
ATOM 1408 C CA . ASP A 1 192 ? 8.631 4.607 -14.172 1.00 89.38 192 ASP A CA 1
ATOM 1409 C C . ASP A 1 192 ? 8.852 4.920 -12.678 1.00 89.38 192 ASP A C 1
ATOM 1411 O O . ASP A 1 192 ? 7.904 5.169 -11.917 1.00 89.38 192 ASP A O 1
ATOM 1415 N N . ASP A 1 193 ? 10.124 4.920 -12.296 1.00 89.62 193 ASP A N 1
ATOM 1416 C CA . ASP A 1 193 ? 10.681 5.194 -10.968 1.00 89.62 193 ASP A CA 1
ATOM 1417 C C . ASP A 1 193 ? 10.341 4.158 -9.875 1.00 89.62 193 ASP A C 1
ATOM 1419 O O . ASP A 1 193 ? 10.355 4.449 -8.668 1.00 89.62 193 ASP A O 1
ATOM 1423 N N . VAL A 1 194 ? 10.080 2.912 -10.283 1.00 92.38 194 VAL A N 1
ATOM 1424 C CA . VAL A 1 194 ? 9.783 1.786 -9.386 1.00 92.38 194 VAL A CA 1
ATOM 1425 C C . VAL A 1 194 ? 10.857 0.708 -9.517 1.00 92.38 194 VAL A C 1
ATOM 1427 O O . VAL A 1 194 ? 10.941 -0.007 -10.509 1.00 92.38 194 VAL A O 1
ATOM 1430 N N . LEU A 1 195 ? 11.632 0.476 -8.459 1.00 91.81 195 LEU A N 1
ATOM 1431 C CA . LEU A 1 195 ? 12.545 -0.663 -8.398 1.00 91.81 195 LEU A CA 1
ATOM 1432 C C . LEU A 1 195 ? 11.774 -1.919 -7.992 1.00 91.81 195 LEU A C 1
ATOM 1434 O O . LEU A 1 195 ? 11.409 -2.063 -6.831 1.00 91.81 195 LEU A O 1
ATOM 1438 N N . TYR A 1 196 ? 11.551 -2.858 -8.909 1.00 91.88 196 TYR A N 1
ATOM 1439 C CA . TYR A 1 196 ? 10.751 -4.068 -8.637 1.00 91.88 196 TYR A CA 1
ATOM 1440 C C . TYR A 1 196 ? 11.527 -5.391 -8.714 1.00 91.88 196 TYR A C 1
ATOM 1442 O O . TYR A 1 196 ? 11.049 -6.407 -8.201 1.00 91.88 196 TYR A O 1
ATOM 1450 N N . TYR A 1 197 ? 12.722 -5.409 -9.320 1.00 88.50 197 TYR A N 1
ATOM 1451 C CA . TYR A 1 197 ? 13.579 -6.599 -9.395 1.00 88.50 197 TYR A CA 1
ATOM 1452 C C . TYR A 1 197 ? 14.639 -6.632 -8.276 1.00 88.50 197 TYR A C 1
ATOM 1454 O O . TYR A 1 197 ? 15.371 -5.657 -8.107 1.00 88.50 197 TYR A O 1
ATOM 1462 N N . PRO A 1 198 ? 14.816 -7.763 -7.565 1.00 92.12 198 PRO A N 1
ATOM 1463 C CA . PRO A 1 198 ? 14.128 -9.045 -7.747 1.00 92.12 198 PRO A CA 1
ATOM 1464 C C . PRO A 1 198 ? 12.694 -9.038 -7.207 1.00 92.12 198 PRO A C 1
ATOM 1466 O O . PRO A 1 198 ? 12.434 -8.453 -6.161 1.00 92.12 198 PRO A O 1
ATOM 1469 N N . TRP A 1 199 ? 11.783 -9.753 -7.869 1.00 93.06 199 TRP A N 1
ATOM 1470 C CA . TRP A 1 199 ? 10.423 -10.019 -7.381 1.00 93.06 199 TRP A CA 1
ATOM 1471 C C . TRP A 1 199 ? 10.287 -11.436 -6.810 1.00 93.06 199 TRP A C 1
ATOM 1473 O O . TRP A 1 199 ? 11.157 -12.292 -6.981 1.00 93.06 199 TRP A O 1
ATOM 1483 N N . LEU A 1 200 ? 9.178 -11.693 -6.117 1.00 89.81 200 LEU A N 1
ATOM 1484 C CA . LEU A 1 200 ? 8.817 -13.032 -5.658 1.00 89.81 200 LEU A CA 1
ATOM 1485 C C . LEU A 1 200 ? 8.163 -13.818 -6.806 1.00 89.81 200 LEU A C 1
ATOM 1487 O O . LEU A 1 200 ? 7.296 -13.270 -7.479 1.00 89.81 200 LEU A O 1
ATOM 1491 N N . PRO A 1 201 ? 8.514 -15.098 -7.029 1.00 89.88 201 PRO A N 1
ATOM 1492 C CA . PRO A 1 201 ? 7.941 -15.895 -8.118 1.00 89.88 201 PRO A CA 1
ATOM 1493 C C . PRO A 1 201 ? 6.571 -16.510 -7.784 1.00 89.88 201 PRO A C 1
ATOM 1495 O O . PRO A 1 201 ? 5.918 -17.066 -8.659 1.00 89.88 201 PRO A O 1
ATOM 1498 N N . ASN A 1 202 ? 6.141 -16.468 -6.521 1.00 89.38 202 ASN A N 1
ATOM 1499 C CA . ASN A 1 202 ? 4.873 -17.038 -6.067 1.00 89.38 202 ASN A CA 1
ATOM 1500 C C . ASN A 1 202 ? 4.243 -16.143 -4.998 1.00 89.38 202 ASN A C 1
ATOM 1502 O O . ASN A 1 202 ? 4.965 -15.455 -4.269 1.00 89.38 202 ASN A O 1
ATOM 1506 N N . GLU A 1 203 ? 2.918 -16.238 -4.852 1.00 88.50 203 GLU A N 1
ATOM 1507 C CA . GLU A 1 203 ? 2.243 -15.773 -3.643 1.00 88.50 203 GLU A CA 1
ATOM 1508 C C . GLU A 1 203 ? 2.871 -16.443 -2.414 1.00 88.50 203 GLU A C 1
ATOM 1510 O O . GLU A 1 203 ? 3.166 -17.643 -2.408 1.00 88.50 203 GLU A O 1
ATOM 1515 N N . PHE A 1 204 ? 3.039 -15.674 -1.348 1.00 75.12 204 PHE A N 1
ATOM 1516 C CA . PHE A 1 204 ? 3.276 -16.217 -0.019 1.00 75.12 204 PHE A CA 1
ATOM 1517 C C . PHE A 1 204 ? 1.924 -16.293 0.703 1.00 75.12 204 PHE A C 1
ATOM 1519 O O . PHE A 1 204 ? 1.075 -15.421 0.551 1.00 75.12 204 PHE A O 1
ATOM 1526 N N . GLY A 1 205 ? 1.669 -17.362 1.460 1.00 63.62 205 GLY A N 1
ATOM 1527 C CA . GLY A 1 205 ? 0.437 -17.440 2.256 1.00 63.62 205 GLY A CA 1
ATOM 1528 C C . GLY A 1 205 ? 0.353 -16.291 3.267 1.00 63.62 205 GLY A C 1
ATOM 1529 O O . GLY A 1 205 ? 1.343 -15.592 3.479 1.00 63.62 205 GLY A O 1
ATOM 1530 N N . ILE A 1 206 ? -0.795 -16.129 3.944 1.00 52.81 206 ILE A N 1
ATOM 1531 C CA . ILE A 1 206 ? -0.867 -15.242 5.117 1.00 52.81 206 ILE A CA 1
ATOM 1532 C C . ILE A 1 206 ? 0.278 -15.647 6.036 1.00 52.81 206 ILE A C 1
ATOM 1534 O O . ILE A 1 206 ? 0.304 -16.774 6.546 1.00 52.81 206 ILE A O 1
ATOM 1538 N N . LEU A 1 207 ? 1.249 -14.749 6.184 1.00 52.50 207 LEU A N 1
ATOM 1539 C CA . LEU A 1 207 ? 2.395 -14.994 7.025 1.00 52.50 207 LEU A CA 1
ATOM 1540 C C . LEU A 1 207 ? 1.841 -15.130 8.440 1.00 52.50 207 LEU A C 1
ATOM 1542 O O . LEU A 1 207 ? 1.521 -14.160 9.120 1.00 52.50 207 LEU A O 1
ATOM 1546 N N . ASN A 1 208 ? 1.797 -16.362 8.938 1.00 54.44 208 ASN A N 1
ATOM 1547 C CA . ASN A 1 208 ? 2.064 -16.575 10.347 1.00 54.44 208 ASN A CA 1
ATOM 1548 C C . ASN A 1 208 ? 3.566 -16.341 10.543 1.00 54.44 208 ASN A C 1
ATOM 1550 O O . ASN A 1 208 ? 4.253 -17.235 11.025 1.00 54.44 208 ASN A O 1
ATOM 1554 N N . ASP A 1 209 ? 4.095 -15.186 10.123 1.00 56.97 209 ASP A N 1
ATOM 1555 C CA . ASP A 1 209 ? 5.462 -14.822 10.438 1.00 56.97 209 ASP A CA 1
ATOM 1556 C C . ASP A 1 209 ? 5.496 -14.660 11.940 1.00 56.97 209 ASP A C 1
ATOM 1558 O O . ASP A 1 209 ? 4.877 -13.787 12.551 1.00 56.97 209 ASP A O 1
ATOM 1562 N N . ARG A 1 210 ? 6.136 -15.638 12.560 1.00 62.16 210 ARG A N 1
ATOM 1563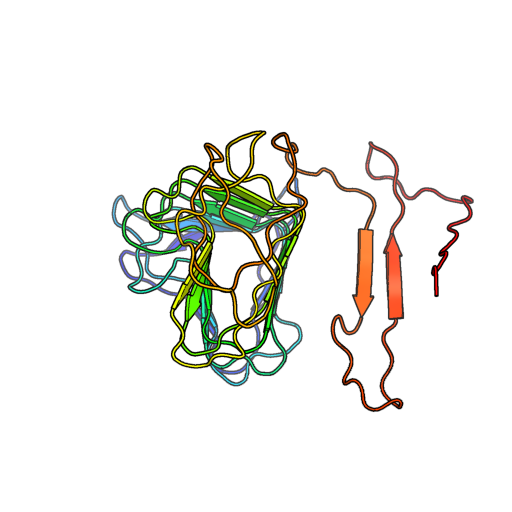 C CA . ARG A 1 210 ? 6.366 -15.633 13.987 1.00 62.16 210 ARG A CA 1
ATOM 1564 C C . ARG A 1 210 ? 7.710 -14.959 14.273 1.00 62.16 210 ARG A C 1
ATOM 1566 O O . ARG A 1 210 ? 7.908 -14.436 15.365 1.00 62.16 210 ARG A O 1
ATOM 1573 N N . SER A 1 211 ? 8.619 -14.930 13.301 1.00 72.25 211 SER A N 1
ATOM 1574 C CA . SER A 1 211 ? 9.872 -14.195 13.429 1.00 72.25 211 SER A CA 1
ATOM 1575 C C . SER A 1 211 ? 9.773 -12.825 12.760 1.00 72.25 211 SER A C 1
ATOM 1577 O O . SER A 1 211 ? 9.150 -12.692 11.715 1.00 72.25 211 SER A O 1
ATOM 1579 N N . SER A 1 212 ? 10.384 -11.807 13.352 1.00 74.62 212 SER A N 1
ATOM 1580 C CA . SER A 1 212 ? 10.459 -10.452 12.821 1.00 74.62 212 SER A CA 1
ATOM 1581 C C . SER A 1 212 ? 11.821 -9.829 13.119 1.00 74.62 212 SER A C 1
ATOM 1583 O O . SER A 1 212 ? 12.475 -10.157 14.110 1.00 74.62 212 SER A O 1
ATOM 1585 N N . LEU A 1 213 ? 12.233 -8.911 12.252 1.00 79.12 213 LEU A N 1
ATOM 1586 C CA . LEU A 1 213 ? 13.332 -7.974 12.458 1.00 79.12 213 LEU A CA 1
ATOM 1587 C C . LEU A 1 213 ? 12.763 -6.588 12.147 1.00 79.12 213 LEU A C 1
ATOM 1589 O O . LEU A 1 213 ? 12.294 -6.364 11.032 1.00 79.12 213 LEU A O 1
ATOM 1593 N N . SER A 1 214 ? 12.780 -5.681 13.117 1.00 75.25 214 SER A N 1
ATOM 1594 C CA . SER A 1 214 ? 12.262 -4.320 12.956 1.00 75.25 214 SER A CA 1
ATOM 1595 C C . SER A 1 214 ? 13.155 -3.305 13.677 1.00 75.25 214 SER A C 1
ATOM 1597 O O . SER A 1 214 ? 13.390 -3.476 14.874 1.00 75.25 214 SER A O 1
ATOM 1599 N N . PRO A 1 215 ? 13.657 -2.259 13.002 1.00 79.50 215 PRO A N 1
ATOM 1600 C CA . PRO A 1 215 ? 14.305 -1.130 13.666 1.00 79.50 215 PRO A CA 1
ATOM 1601 C C . PRO A 1 215 ? 13.306 -0.253 14.438 1.00 79.50 215 PRO A C 1
ATOM 1603 O O . PRO A 1 215 ? 12.182 -0.056 13.989 1.00 79.50 215 PRO A O 1
ATOM 1606 N N . GLU A 1 216 ? 13.743 0.290 15.574 1.00 80.56 216 GLU A N 1
ATOM 1607 C CA . GLU A 1 216 ? 13.035 1.275 16.399 1.00 80.56 216 GLU A CA 1
ATOM 1608 C C . GLU A 1 216 ? 14.006 2.408 16.816 1.00 80.56 216 GLU A C 1
ATOM 1610 O O . GLU A 1 216 ? 14.919 2.156 17.616 1.00 80.56 216 GLU A O 1
ATOM 1615 N N . PRO A 1 217 ? 13.859 3.640 16.287 1.00 73.12 217 PRO A N 1
ATOM 1616 C CA . PRO A 1 217 ? 12.909 4.021 15.236 1.00 73.12 217 PRO A CA 1
ATOM 1617 C C . PRO A 1 217 ? 13.239 3.352 13.890 1.00 73.12 217 PRO A C 1
ATOM 1619 O O . PRO A 1 217 ? 14.394 3.039 13.611 1.00 73.12 217 PRO A O 1
ATOM 1622 N N . TYR A 1 218 ? 12.232 3.129 13.038 1.00 60.28 218 TYR A N 1
ATOM 1623 C CA . TYR A 1 218 ? 12.428 2.443 11.748 1.00 60.28 218 TYR A CA 1
ATOM 1624 C C . TYR A 1 218 ? 13.282 3.240 10.749 1.00 60.28 218 TYR A C 1
ATOM 1626 O O . TYR A 1 218 ? 13.934 2.666 9.878 1.00 60.28 218 TYR A O 1
ATOM 1634 N N . TRP A 1 219 ? 13.302 4.565 10.886 1.00 60.16 219 TRP A N 1
ATOM 1635 C CA . TRP A 1 219 ? 14.160 5.451 10.116 1.00 60.16 219 TRP A CA 1
ATOM 1636 C C . TRP A 1 219 ? 15.068 6.233 11.061 1.00 60.16 219 TRP A C 1
ATOM 1638 O O . TRP A 1 219 ? 14.707 6.554 12.194 1.00 60.16 219 TRP A O 1
ATOM 1648 N N . VAL A 1 220 ? 16.266 6.530 10.577 1.00 73.88 220 VAL A N 1
ATOM 1649 C CA . VAL A 1 220 ? 17.286 7.264 11.318 1.00 73.88 220 VAL A CA 1
ATOM 1650 C C . VAL A 1 220 ? 17.825 8.336 10.378 1.00 73.88 220 VAL A C 1
ATOM 1652 O O . VAL A 1 220 ? 18.247 7.983 9.272 1.00 73.88 220 VAL A O 1
ATOM 1655 N N . PRO A 1 221 ? 17.817 9.626 10.761 1.00 77.50 221 PRO A N 1
ATOM 1656 C CA . PRO A 1 221 ? 18.529 10.648 10.007 1.00 77.50 221 PRO A CA 1
ATOM 1657 C C . PRO A 1 221 ? 19.980 10.218 9.775 1.00 77.50 221 PRO A C 1
ATOM 1659 O O . PRO A 1 221 ? 20.673 9.820 10.710 1.00 77.50 221 PRO A O 1
ATOM 1662 N N . ALA A 1 222 ? 20.462 10.312 8.536 1.00 77.50 222 ALA A N 1
ATOM 1663 C CA . ALA A 1 222 ? 21.839 9.963 8.183 1.00 77.50 222 ALA A CA 1
ATOM 1664 C C . ALA A 1 222 ? 22.841 11.062 8.605 1.00 77.50 222 ALA A C 1
ATOM 1666 O O . ALA A 1 222 ? 23.652 11.522 7.806 1.00 77.50 222 ALA A O 1
ATOM 1667 N N . ASP A 1 223 ? 22.769 11.518 9.855 1.00 83.94 223 ASP A N 1
ATOM 1668 C CA . ASP A 1 223 ? 23.588 12.607 10.403 1.00 83.94 223 ASP A CA 1
ATOM 1669 C C . ASP A 1 223 ? 24.750 12.125 11.283 1.00 83.94 223 ASP A C 1
ATOM 1671 O O . ASP A 1 223 ? 25.502 12.925 11.842 1.00 83.94 223 ASP A O 1
ATOM 1675 N N . GLY A 1 224 ? 24.909 10.805 11.396 1.00 88.50 224 GLY A N 1
ATOM 1676 C CA . GLY A 1 224 ? 25.979 10.170 12.157 1.00 88.50 224 GLY A CA 1
ATOM 1677 C C . GLY A 1 224 ? 25.826 10.269 13.676 1.00 88.50 224 GLY A C 1
ATOM 1678 O O . GLY A 1 224 ? 26.737 9.839 14.384 1.00 88.50 224 GLY A O 1
ATOM 1679 N N . VAL A 1 225 ? 24.715 10.811 14.190 1.00 87.94 225 VAL A N 1
ATOM 1680 C CA . VAL A 1 225 ? 24.466 10.930 15.638 1.00 87.94 225 VAL A CA 1
ATOM 1681 C C . VAL A 1 225 ? 23.186 10.235 16.093 1.00 87.94 225 VAL A C 1
ATOM 1683 O O . VAL A 1 225 ? 23.120 9.806 17.246 1.00 87.94 225 VAL A O 1
ATOM 1686 N N . HIS A 1 226 ? 22.193 10.071 15.218 1.00 88.94 226 HIS A N 1
ATOM 1687 C CA . HIS A 1 226 ? 21.009 9.275 15.531 1.00 88.94 226 HIS A CA 1
ATOM 1688 C C . HIS A 1 226 ? 21.270 7.776 15.341 1.00 88.94 226 HIS A C 1
ATOM 1690 O O . HIS A 1 226 ? 22.074 7.353 14.510 1.00 88.94 226 HIS A O 1
ATOM 1696 N N . THR A 1 227 ? 20.578 6.955 16.131 1.00 89.56 227 THR A N 1
ATOM 1697 C CA . THR A 1 227 ? 20.672 5.491 16.089 1.00 89.56 227 THR A CA 1
ATOM 1698 C C . THR A 1 227 ? 19.282 4.857 16.137 1.00 89.56 227 THR A C 1
ATOM 1700 O O . THR A 1 227 ? 18.322 5.485 16.582 1.00 89.56 227 THR A O 1
ATOM 1703 N N . ALA A 1 228 ? 19.183 3.600 15.692 1.00 85.19 228 ALA A N 1
ATOM 1704 C CA . ALA A 1 228 ? 18.007 2.751 15.868 1.00 85.19 228 ALA A CA 1
ATOM 1705 C C . ALA A 1 228 ? 18.371 1.447 16.571 1.00 85.19 228 ALA A C 1
ATOM 1707 O O . ALA A 1 228 ? 19.460 0.900 16.392 1.00 85.19 228 ALA A O 1
ATOM 1708 N N . THR A 1 229 ? 17.428 0.929 17.352 1.00 89.50 229 THR A N 1
ATOM 1709 C CA . THR A 1 229 ? 17.505 -0.401 17.950 1.00 89.50 229 THR A CA 1
ATOM 1710 C C . THR A 1 229 ? 16.859 -1.404 17.008 1.00 89.50 229 THR A C 1
ATOM 1712 O O . THR A 1 229 ? 15.665 -1.320 16.749 1.00 89.50 229 THR A O 1
ATOM 1715 N N . LEU A 1 230 ? 17.613 -2.387 16.520 1.00 84.31 230 LEU A N 1
ATOM 1716 C CA . LEU A 1 230 ? 17.026 -3.520 15.806 1.00 84.31 230 LEU A CA 1
ATOM 1717 C C . LEU A 1 230 ? 16.399 -4.492 16.810 1.00 84.31 230 LEU A C 1
ATOM 1719 O O . LEU A 1 230 ? 17.097 -5.136 17.591 1.00 84.31 230 LEU A O 1
ATOM 1723 N N . ILE A 1 231 ? 15.075 -4.604 16.780 1.00 82.25 231 ILE A N 1
ATOM 1724 C CA . ILE A 1 231 ? 14.312 -5.572 17.561 1.00 82.25 231 ILE A CA 1
ATOM 1725 C C . ILE A 1 231 ? 14.164 -6.838 16.726 1.00 82.25 231 ILE A C 1
ATOM 1727 O O . ILE A 1 231 ? 13.554 -6.824 15.657 1.00 82.25 231 ILE A O 1
ATOM 1731 N N . ILE A 1 232 ? 14.704 -7.945 17.233 1.00 82.88 232 ILE A N 1
ATOM 1732 C CA . ILE A 1 232 ? 14.545 -9.264 16.624 1.00 82.88 232 ILE A CA 1
ATOM 1733 C C . ILE A 1 232 ? 13.644 -10.105 17.504 1.00 82.88 232 ILE A C 1
ATOM 1735 O O . ILE A 1 232 ? 13.947 -10.369 18.667 1.00 82.88 232 ILE A O 1
ATOM 1739 N N . THR A 1 233 ? 12.552 -10.574 16.922 1.00 80.81 233 THR A N 1
ATOM 1740 C CA . THR A 1 233 ? 11.721 -11.616 17.507 1.00 80.81 233 THR A CA 1
ATOM 1741 C C . THR A 1 233 ? 11.951 -12.874 16.697 1.00 80.81 233 THR A C 1
ATOM 1743 O O . THR A 1 233 ? 11.692 -12.882 15.506 1.00 80.81 233 THR A O 1
ATOM 1746 N N . ALA A 1 234 ? 12.435 -13.948 17.311 1.00 82.56 234 ALA A N 1
ATOM 1747 C CA . ALA A 1 234 ? 12.569 -15.235 16.638 1.00 82.56 234 ALA A CA 1
ATOM 1748 C C . ALA A 1 234 ? 11.585 -16.231 17.257 1.00 82.56 234 ALA A C 1
ATOM 1750 O O . ALA A 1 234 ? 11.561 -16.415 18.479 1.00 82.56 234 ALA A O 1
ATOM 1751 N N . ARG A 1 235 ? 10.754 -16.866 16.431 1.00 78.88 235 ARG A N 1
ATOM 1752 C CA . ARG A 1 235 ? 9.736 -17.832 16.863 1.00 78.88 235 ARG A CA 1
ATOM 1753 C C . ARG A 1 235 ? 9.634 -19.013 15.895 1.00 78.88 235 ARG A C 1
ATOM 1755 O O . ARG A 1 235 ? 9.980 -18.892 14.722 1.00 78.88 235 ARG A O 1
ATOM 1762 N N . ASP A 1 236 ? 9.155 -20.145 16.404 1.00 72.75 236 ASP A N 1
ATOM 1763 C CA . ASP A 1 236 ? 8.881 -21.353 15.618 1.00 72.75 236 ASP A CA 1
ATOM 1764 C C . ASP A 1 236 ? 7.611 -21.223 14.752 1.00 72.75 236 ASP A C 1
ATOM 1766 O O . ASP A 1 236 ? 6.886 -20.230 14.820 1.00 72.75 236 ASP A O 1
ATOM 1770 N N . GLY A 1 237 ? 7.309 -22.254 13.954 1.00 56.41 237 GLY A N 1
ATOM 1771 C CA . GLY A 1 237 ? 6.106 -22.301 13.110 1.00 56.41 237 GLY A CA 1
ATOM 1772 C C . GLY A 1 237 ? 4.777 -22.325 13.883 1.00 56.41 237 GLY A C 1
ATOM 1773 O O . GLY A 1 237 ? 3.715 -22.184 13.282 1.00 56.41 237 GLY A O 1
ATOM 1774 N N . GLN A 1 238 ? 4.812 -22.483 15.208 1.00 56.72 238 GLN A N 1
ATOM 1775 C CA . GLN A 1 238 ? 3.658 -22.457 16.104 1.00 56.72 238 GLN A CA 1
ATOM 1776 C C . GLN A 1 238 ? 3.495 -21.099 16.809 1.00 56.72 238 GLN A C 1
ATOM 1778 O O . GLN A 1 238 ? 2.433 -20.827 17.364 1.00 56.72 238 GLN A O 1
ATOM 1783 N N . GLY A 1 239 ? 4.484 -20.205 16.742 1.00 63.12 239 GLY A N 1
ATOM 1784 C CA . GLY A 1 239 ? 4.449 -18.889 17.388 1.00 63.12 239 GLY A CA 1
ATOM 1785 C C . GLY A 1 239 ? 5.136 -18.813 18.742 1.00 63.12 239 GLY A C 1
ATOM 1786 O O . GLY A 1 239 ? 5.063 -17.773 19.406 1.00 63.12 239 GLY A O 1
ATOM 1787 N N . ASN A 1 240 ? 5.833 -19.865 19.156 1.00 73.94 240 ASN A N 1
ATOM 1788 C CA . ASN A 1 240 ? 6.579 -19.849 20.405 1.00 73.94 240 ASN A CA 1
ATOM 1789 C C . ASN A 1 240 ? 7.938 -19.178 20.192 1.00 73.94 240 ASN A C 1
ATOM 1791 O O . ASN A 1 240 ? 8.583 -19.448 19.179 1.00 73.94 240 ASN A O 1
ATOM 1795 N N . PRO A 1 241 ? 8.412 -18.342 21.136 1.00 80.50 241 PRO A N 1
ATOM 1796 C CA . PRO A 1 241 ? 9.779 -17.837 21.105 1.00 80.50 241 PRO A CA 1
ATOM 1797 C C . PRO A 1 241 ? 10.789 -18.978 20.991 1.00 80.50 241 PRO A C 1
ATOM 1799 O O . PRO A 1 241 ? 10.689 -19.975 21.709 1.00 80.50 241 PRO A O 1
ATOM 1802 N N . LEU A 1 242 ? 11.797 -18.806 20.138 1.00 83.31 242 LEU A N 1
ATOM 1803 C CA . LEU A 1 242 ? 12.928 -19.727 20.037 1.00 83.31 242 LEU A CA 1
ATOM 1804 C C . LEU A 1 242 ? 13.868 -19.540 21.244 1.00 83.31 242 LEU A C 1
ATOM 1806 O O . LEU A 1 242 ? 14.963 -18.995 21.124 1.00 83.31 242 LEU A O 1
ATOM 1810 N N . GLN A 1 243 ? 13.430 -19.958 22.435 1.00 80.31 243 GLN A N 1
ATOM 1811 C CA . GLN A 1 243 ? 14.200 -19.797 23.672 1.00 80.31 243 GLN A CA 1
ATOM 1812 C C . GLN A 1 243 ? 15.543 -20.538 23.611 1.00 80.31 243 GLN A C 1
ATOM 1814 O O . GLN A 1 243 ? 15.624 -21.684 23.167 1.00 80.31 243 GLN A O 1
ATOM 1819 N N . GLY A 1 244 ? 16.603 -19.881 24.090 1.00 80.62 244 GLY A N 1
ATOM 1820 C CA . GLY A 1 244 ? 17.950 -20.457 24.160 1.00 80.62 244 GLY A CA 1
ATOM 1821 C C . GLY A 1 244 ? 18.637 -20.648 22.804 1.00 80.62 244 GLY A C 1
ATOM 1822 O O . GLY A 1 244 ? 19.675 -21.305 22.747 1.00 80.62 244 GLY A O 1
ATOM 1823 N N . LYS A 1 245 ? 18.073 -20.110 21.715 1.00 80.12 245 LYS A N 1
ATOM 1824 C CA . LYS A 1 245 ? 18.746 -20.045 20.416 1.00 80.12 245 LYS A CA 1
ATOM 1825 C C . LYS A 1 245 ? 19.546 -18.753 20.307 1.00 80.12 245 LYS A C 1
ATOM 1827 O O . LYS A 1 245 ? 19.084 -17.691 20.714 1.00 80.12 245 LYS A O 1
ATOM 1832 N N . GLU A 1 246 ? 20.751 -18.871 19.768 1.00 81.94 246 GLU A N 1
ATOM 1833 C CA . GLU A 1 246 ? 21.576 -17.726 19.402 1.00 81.94 246 GLU A CA 1
ATOM 1834 C C . GLU A 1 246 ? 21.026 -17.109 18.110 1.00 81.94 246 GLU A C 1
ATOM 1836 O O . GLU A 1 246 ? 20.697 -17.829 17.166 1.00 81.94 246 GLU A O 1
ATOM 1841 N N . ILE A 1 247 ? 20.905 -15.782 18.087 1.00 77.56 247 ILE A N 1
ATOM 1842 C CA . ILE A 1 247 ? 20.587 -15.007 16.887 1.00 77.56 247 ILE A CA 1
ATOM 1843 C C . ILE A 1 247 ? 21.880 -14.305 16.484 1.00 77.56 247 ILE A C 1
ATOM 1845 O O . ILE A 1 247 ? 22.402 -13.501 17.255 1.00 77.56 247 ILE A O 1
ATOM 1849 N N . GLN A 1 248 ? 22.389 -14.609 15.293 1.00 80.12 248 GLN A N 1
ATOM 1850 C CA . GLN A 1 248 ? 23.548 -13.928 14.721 1.00 80.12 248 GLN A CA 1
ATOM 1851 C C . GLN A 1 248 ? 23.080 -12.921 13.674 1.00 80.12 248 GLN A C 1
ATOM 1853 O O . GLN A 1 248 ? 22.247 -13.237 12.824 1.00 80.12 248 GLN A O 1
ATOM 1858 N N . ILE A 1 249 ? 23.604 -11.700 13.768 1.00 76.38 249 ILE A N 1
ATOM 1859 C CA . ILE A 1 249 ? 23.413 -10.651 12.770 1.00 76.38 249 ILE A CA 1
ATOM 1860 C C . ILE A 1 249 ? 24.751 -10.492 12.059 1.00 76.38 249 ILE A C 1
ATOM 1862 O O . ILE A 1 249 ? 25.742 -10.131 12.692 1.00 76.38 249 ILE A O 1
ATOM 1866 N N . GLU A 1 250 ? 24.772 -10.750 10.758 1.00 79.25 250 GLU A N 1
ATOM 1867 C CA . GLU A 1 250 ? 25.945 -10.528 9.919 1.00 79.25 250 GLU A CA 1
ATOM 1868 C C . GLU A 1 250 ? 25.667 -9.371 8.960 1.00 79.25 250 GLU A C 1
ATOM 1870 O O . GLU A 1 250 ? 24.661 -9.355 8.250 1.00 79.25 250 GLU A O 1
ATOM 1875 N N . THR A 1 251 ? 26.558 -8.383 8.952 1.00 69.81 251 THR A N 1
ATOM 1876 C CA . THR A 1 251 ? 26.552 -7.298 7.969 1.00 69.81 251 THR A CA 1
ATOM 1877 C C . THR A 1 251 ? 27.694 -7.532 6.992 1.00 69.81 251 THR A C 1
ATOM 1879 O O . THR A 1 251 ? 28.851 -7.564 7.413 1.00 69.81 251 THR A O 1
ATOM 1882 N N . ASN A 1 252 ? 27.392 -7.657 5.701 1.00 53.16 252 ASN A N 1
ATOM 1883 C CA . ASN A 1 252 ? 28.423 -7.640 4.666 1.00 53.16 252 ASN A CA 1
ATOM 1884 C C . ASN A 1 252 ? 28.668 -6.178 4.289 1.00 53.16 252 ASN A C 1
ATOM 1886 O O . ASN A 1 252 ? 27.815 -5.567 3.647 1.00 53.16 252 ASN A O 1
ATOM 1890 N N . ILE A 1 253 ? 29.784 -5.621 4.765 1.00 44.69 253 ILE A N 1
ATOM 1891 C CA . ILE A 1 253 ? 30.280 -4.300 4.355 1.00 44.69 253 ILE A CA 1
ATOM 1892 C C . ILE A 1 253 ? 31.202 -4.487 3.154 1.00 44.69 253 ILE A C 1
ATOM 1894 O O . ILE A 1 253 ? 32.059 -5.399 3.230 1.00 44.69 253 ILE A O 1
#

pLDDT: mean 88.96, std 10.79, range [44.69, 98.75]

Foldseek 3Di:
DEDDFQAEDAAEAQREAEDDAEAYHQAYDPVGAYEYAHNDLHAYAAHAYEPHYDQNHAHERYEQERHAHQEENYEHEHYALEYEYEAYEQEDHAHYESYEYAYQEYEYELYEQAHHLEHYEHEANHEYEYAAYEQFHNVNFSYEYHYPDLCHAYEAEAYHFHALQWAAFPDQDQASHDNDGGGPTPGGHYYGRYRYPPYHSDRDPNDPPLWDWAWVVNDFPPPVPTDTDTDIFDDDPVNHGPPPDDDDDDDDD

Organism: NCBI:txid412755

InterPro domains:
  IPR008964 Invasin/intimin cell-adhesion fragments [SSF49373] (207-252)
  IPR011050 Pectin lyase fold/virulence factor [SSF51126] (28-186)
  IPR012334 Pectin lyase fold [G3DSA:2.160.20.10] (1-161)
  IPR013783 Immunoglobulin-like fold [G3DSA:2.60.40.10] (207-253)

Radius of gyration: 18.03 Å; chains: 1; bounding box: 54×39×46 Å

Secondary structure (DSSP, 8-state):
-EE-TT-EEEEPTT--EEESSB--EEE-BTTB-EEEEESSSSPB--EEE-SSB-TT-EEESEEEESB--SSEEEEE-S-TT-EEEES-EEEEEEEEEEEEE-SS-EEEES-EEEEEEEEEEEETT--EEEES-EEE--SSEEEEEE-S-TT--EE-TT-B-SSTT-EEE---SPPSSS----EE-SEEEB-TTEE-PSPPSSPPPS-----EEEEESS---SSSS---EEEEE-B-TTS-B-TT---------